Protein 6VPD (pdb70)

InterPro domains:
  IPR000889 Glutathione peroxidase [PF00255] (7-117)
  IPR000889 Glutathione peroxidase [PIRSF000303] (3-167)
  IPR000889 Glutathione peroxidase [PR01011] (25-42)
  IPR000889 Glutathione peroxidase [PR01011] (129-138)
  IPR000889 Glutathione peroxidase [PS51355] (1-170)
  IPR000889 Glutathione peroxidase [PTHR11592] (3-163)
  IPR000889 Glutathione peroxidase [cd00340] (6-161)
  IPR013766 Thioredoxin domain [PS51352] (1-167)
  IPR029759 Glutathione peroxidase active site [PS00460] (27-42)
  IPR029760 Glutathione peroxidase conserved site [PS00763] (66-73)
  IPR036249 Thioredoxin-like superfamily [SSF52833] (6-164)

B-factor: mean 47.25, std 12.77, range [25.14, 108.33]

Solvent-accessible surface area: 14999 Å² total; per-residue (Å²): 110,109,40,21,0,5,77,31,121,0,20,39,52,82,118,89,118,19,62,0,46,118,28,135,15,68,0,0,2,0,0,0,4,10,66,167,109,65,61,45,146,45,28,102,58,2,22,63,4,27,62,36,1,88,168,117,57,89,118,30,8,15,2,0,0,0,23,2,86,62,30,62,80,213,68,182,24,94,6,45,66,9,2,107,9,35,0,19,27,140,90,4,30,84,0,0,88,22,0,3,143,67,80,64,13,64,119,48,74,38,104,3,32,37,3,1,1,0,0,0,0,4,44,58,0,103,17,56,4,32,36,27,8,25,22,89,3,68,127,0,50,114,88,0,31,86,8,6,129,100,112,50,150,150,88,23,0,8,76,30,109,3,33,33,57,86,105,93,165,22,56,0,50,122,25,155,15,65,0,0,7,0,0,0,1,6,43,126,129,66,51,65,44,51,46,103,12,7,24,31,6,19,48,19,0,70,150,93,62,92,104,34,9,13,3,0,0,0,20,1,82,63,28,100,243,34,85,6,41,63,16,2,94,14,50,0,15,46,138,87,6,35,79,1,0,94,24,0,22,134,76,79,54,17,158,172,44,89,71,114,0,85,89,5,1,3,5,0,0,0,3,34,64,0,112,14,41,5,34,54,30,38,125,22,45,6,5,61,0,32,97,87,1,38,99,8,10,145,114,110,49,136

Secondary structure (DSSP, 8-state):
----GGG-EEEBTTS-EEEGGGGTTSEEEEEEEESSS--HHHHHHHHHHHHHHHHHSTTSEEEEEEEE--S-------S-BB-----SSTTS-HHHHHHHHHS--GGG--S--STT-EEEE-TTS-EEEEE-TTS-HHHHHHHHHHHHHSPP-/---GGG-EEEBTT--EEEGGGGTTSEEEEEEEESSS--HHHHHHHHHHHHHHHHHSTTTEEEEEEEE-S----SS-BB-----SSTTS-HHHHHHHHHS--TTS--S--STT-EEEE-TTS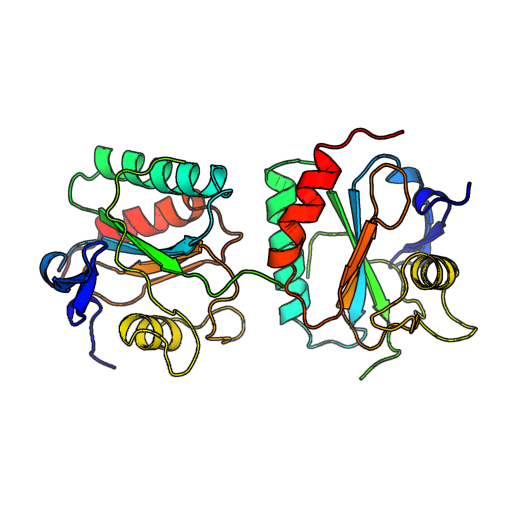SEEEEE-TTS-GGGTHHHHHHHHHSPP-

Organism: Hypocrea jecorina (strain QM6a) (NCBI:txid431241)

Radius of gyration: 21.91 Å; Cα contacts (8 Å, |Δi|>4): 571; chains: 2; bounding box: 68×52×43 Å

Sequence (302 aa):
SATSFFDFKVPDGADNEVDLSQYKGKVVLVVNTASKCGFTYQYKNLESVYQAIKKEYPDDFVVLGFPCNQFGSQQKVTFPVMGKINVNGDDAHPLYKWLKKEKPGLLGLERVKWNFEKFLIGRDGKVIGRWASTTEPEKIQDKIIEAIKQPAPATSFFDFKVPDGADNEVDLSQYKGKVVLVVNTASKCGFTYQYKNLESVYQAIKKEYPDDFVVLGFPCNQFGKVTFPVMGKINVNGDDAHPLYKWLKKEKPGLLGLERVKWNFEKFLIGRDGKVIGRWASTTEPEKIQDKIIEAIKQPAP

Nearest PDB structures (foldseek):
  6vpd-assembly1_B  TM=1.007E+00  e=3.797E-34  Trichoderma reesei QM6a
  6vpd-assembly1_A  TM=9.997E-01  e=2.205E-31  Trichoderma reesei QM6a
  3cmi-assembly1_A  TM=9.604E-01  e=6.838E-21  Saccharomyces cerevisiae
  2vup-assembly1_A  TM=9.123E-01  e=7.378E-17  Trypanosoma brucei
  5h5r-assembly1_A  TM=8.698E-01  e=1.716E-16  Homo sapiens

Foldseek 3Di:
DPDFLQCDWFAFAVRHIDRSVVLALAKEKEFEAEPDDDPAVQQVLVQVLVVVCCVVPNSRYAYEYEYEHPADPCYDHDGGYGHHAHLDDPRGDVSSVVQQVQDPDPPRHRDQDHGTWMWMAANQRGTDDIDHNPDGVVVCSVVNVVSSVDGYD/DDFLQQDWFAFQVGDTDRSVVLALAKEKEFEAEDDDDPVVQQVQQLVVVVVVCVVPPSRYAYEYEYEHPDPPHDGGYGHHAHLDDPRGDVSNVVQQCQDPDDPRHRGQDHGTWMWMAASQRGTPDTGHPPDGPVVCSVVNVVRSVDGHD

Structure (mmCIF, N/CA/C/O backbone):
data_6VPD
#
_entry.id   6VPD
#
_cell.length_a   82.128
_cell.length_b   43.636
_cell.length_c   103.498
_cell.angle_alpha   90.000
_cell.angle_beta   108.430
_cell.angle_gamma   90.000
#
_symmetry.space_group_name_H-M   'I 1 2 1'
#
loop_
_entity.id
_entity.type
_entity.pdbx_description
1 polymer 'Glutathione peroxidase'
2 water water
#
loop_
_atom_site.group_PDB
_atom_site.id
_atom_site.type_symbol
_atom_site.label_atom_id
_atom_site.label_alt_id
_atom_site.label_comp_id
_atom_site.label_asym_id
_atom_site.label_entity_id
_atom_site.label_seq_id
_atom_site.pdbx_PDB_ins_code
_atom_site.Cartn_x
_atom_site.Cartn_y
_atom_site.Cartn_z
_atom_site.occupancy
_atom_site.B_iso_or_equiv
_atom_site.auth_seq_id
_atom_site.auth_comp_id
_atom_site.auth_asym_id
_atom_site.auth_atom_id
_atom_site.pdbx_PDB_model_num
ATOM 1 N N . SER A 1 25 ? -2.505 -27.900 -25.778 1.00 77.17 25 SER A N 1
ATOM 2 C CA . SER A 1 25 ? -1.677 -27.203 -26.760 1.00 80.00 25 SER A CA 1
ATOM 3 C C . SER A 1 25 ? -0.523 -26.414 -26.115 1.00 82.30 25 SER A C 1
ATOM 4 O O . SER A 1 25 ? -0.268 -25.272 -26.510 1.00 84.12 25 SER A O 1
ATOM 7 N N . ALA A 1 26 ? 0.151 -27.024 -25.121 1.00 81.42 26 ALA A N 1
ATOM 8 C CA . ALA A 1 26 ? 1.304 -26.473 -24.393 1.00 68.67 26 ALA A CA 1
ATOM 9 C C . ALA A 1 26 ? 0.971 -25.178 -23.656 1.00 65.53 26 ALA A C 1
ATOM 10 O O . ALA A 1 26 ? 1.794 -24.645 -22.897 1.00 58.12 26 ALA A O 1
ATOM 12 N N . THR A 1 27 ? -0.232 -24.661 -23.878 1.00 64.04 27 THR A N 1
ATOM 13 C CA . THR A 1 27 ? -0.706 -23.542 -23.092 1.00 54.74 27 THR A CA 1
ATOM 14 C C . THR A 1 27 ? -1.018 -24.014 -21.677 1.00 50.69 27 THR A C 1
ATOM 15 O O . THR A 1 27 ? -1.358 -25.180 -21.436 1.00 43.98 27 THR A O 1
ATOM 19 N N . SER A 1 28 ? -0.863 -23.101 -20.734 1.00 45.38 28 SER A N 1
ATOM 20 C CA . SER A 1 28 ? -1.208 -23.340 -19.355 1.00 40.00 28 SER A CA 1
ATOM 21 C C . SER A 1 28 ? -2.217 -22.290 -18.934 1.00 41.57 28 SER A C 1
ATOM 22 O O . SER A 1 28 ? -2.204 -21.159 -19.433 1.00 44.08 28 SER A O 1
ATOM 25 N N . PHE A 1 29 ? -3.085 -22.685 -18.008 1.00 30.80 29 PHE A N 1
ATOM 26 C CA . PHE A 1 29 ? -4.094 -21.779 -17.488 1.00 33.54 29 PHE A CA 1
ATOM 27 C C . PHE A 1 29 ? -3.466 -20.482 -17.016 1.00 32.01 29 PHE A C 1
ATOM 28 O O . PHE A 1 29 ? -4.021 -19.402 -17.224 1.00 34.36 29 PHE A O 1
ATOM 36 N N . PHE A 1 30 ? -2.290 -20.558 -16.416 1.00 33.59 30 PHE A N 1
ATOM 37 C CA . PHE A 1 30 ? -1.691 -19.330 -15.901 1.00 41.80 30 PHE A CA 1
ATOM 38 C C . PHE A 1 30 ? -1.117 -18.419 -17.001 1.00 41.08 30 PHE A C 1
ATOM 39 O O . PHE A 1 30 ? -0.607 -17.337 -16.671 1.00 42.17 30 PHE A O 1
ATOM 47 N N . ASP A 1 31 ? -1.210 -18.805 -18.283 1.00 38.43 31 ASP A N 1
ATOM 48 C CA . ASP A 1 31 ? -0.892 -17.900 -19.386 1.00 40.60 31 ASP A CA 1
ATOM 49 C C . ASP A 1 31 ? -1.963 -16.826 -19.601 1.00 40.66 31 ASP A C 1
ATOM 50 O O . ASP A 1 31 ? -1.717 -15.860 -20.334 1.00 35.62 31 ASP A O 1
ATOM 55 N N . PHE A 1 32 ? -3.142 -16.963 -19.003 1.00 39.85 32 PHE A N 1
ATOM 56 C CA . PHE A 1 32 ? -4.258 -16.130 -19.425 1.00 34.95 32 PHE A CA 1
ATOM 57 C C . PHE A 1 32 ? -4.390 -14.903 -18.533 1.00 36.40 32 PHE A C 1
ATOM 58 O O . PHE A 1 32 ? -3.910 -14.874 -17.399 1.00 44.57 32 PHE A O 1
ATOM 66 N N . LYS A 1 33 ? -5.034 -13.877 -19.080 1.00 33.95 33 LYS A N 1
ATOM 67 C CA . LYS A 1 33 ? -5.414 -12.670 -18.361 1.00 38.53 33 LYS A CA 1
ATOM 68 C C . LYS A 1 33 ? -6.928 -12.53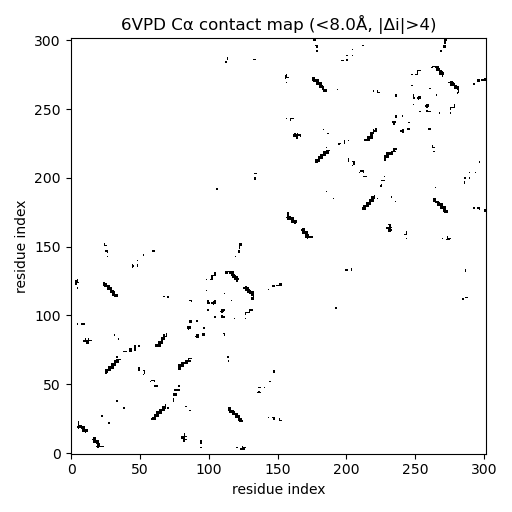9 -18.439 1.00 37.51 33 LYS A C 1
ATOM 69 O O . LYS A 1 33 ? -7.535 -12.906 -19.447 1.00 34.55 33 LYS A O 1
ATOM 75 N N . VAL A 1 34 ? -7.535 -12.029 -17.373 1.00 40.94 34 VAL A N 1
ATOM 76 C CA . VAL A 1 34 ? -8.989 -11.896 -17.274 1.00 40.66 34 VAL A CA 1
ATOM 77 C C . VAL A 1 34 ? -9.308 -10.589 -16.567 1.00 47.40 34 VAL A C 1
ATOM 78 O O . VAL A 1 34 ? -8.491 -10.070 -15.789 1.00 49.55 34 VAL A O 1
ATOM 82 N N . PRO A 1 35 ? -10.500 -10.036 -16.793 1.00 47.46 35 PRO A N 1
ATOM 83 C CA . PRO A 1 35 ? -10.895 -8.828 -16.058 1.00 52.17 35 PRO A CA 1
ATOM 84 C C . PRO A 1 35 ? -11.491 -9.172 -14.706 1.00 50.39 35 PRO A C 1
ATOM 85 O O . PRO A 1 35 ? -12.281 -10.110 -14.577 1.00 48.67 35 PRO A O 1
ATOM 89 N N . ASP A 1 36 ? -11.115 -8.400 -13.688 1.00 54.99 36 ASP A N 1
ATOM 90 C CA . ASP A 1 36 ? -11.833 -8.515 -12.428 1.00 59.35 36 ASP A CA 1
ATOM 91 C C . ASP A 1 36 ? -13.086 -7.646 -12.481 1.00 56.84 36 ASP A C 1
ATOM 92 O O . ASP A 1 36 ? -13.370 -6.986 -13.481 1.00 57.52 36 ASP A O 1
ATOM 97 N N . GLY A 1 37 ? -13.842 -7.641 -11.381 1.00 62.96 37 GLY A N 1
ATOM 98 C CA . GLY A 1 37 ? -15.094 -6.897 -11.352 1.00 64.74 37 GLY A CA 1
ATOM 99 C C . GLY A 1 37 ? -14.940 -5.457 -11.804 1.00 71.14 37 GLY A C 1
ATOM 100 O O . GLY A 1 37 ? -15.709 -4.965 -12.636 1.00 71.56 37 GLY A O 1
ATOM 101 N N . ALA A 1 38 ? -13.913 -4.769 -11.287 1.00 71.38 38 ALA A N 1
ATOM 102 C CA . ALA A 1 38 ? -13.632 -3.363 -11.598 1.00 76.34 38 ALA A CA 1
ATOM 103 C C . ALA A 1 38 ? -13.204 -3.130 -13.061 1.00 75.02 38 ALA A C 1
ATOM 104 O O . ALA A 1 38 ? -12.730 -2.022 -13.365 1.00 72.27 38 ALA A O 1
ATOM 106 N N . ASP A 1 39 ? -13.377 -4.138 -13.923 1.00 78.03 39 ASP A N 1
ATOM 107 C CA . ASP A 1 39 ? -12.925 -4.100 -15.317 1.00 75.02 39 ASP A CA 1
ATOM 108 C C . ASP A 1 39 ? -11.449 -3.737 -15.415 1.00 74.61 39 ASP A C 1
ATOM 109 O O . ASP A 1 39 ? -11.023 -3.034 -16.337 1.00 76.47 39 ASP A O 1
ATOM 114 N N . ASN A 1 40 ? -10.665 -4.226 -14.458 1.00 67.56 40 ASN A N 1
ATOM 115 C CA . ASN A 1 40 ? -9.215 -4.135 -14.495 1.00 70.22 40 ASN A CA 1
ATOM 116 C C . ASN A 1 40 ? -8.625 -5.526 -14.706 1.00 66.64 40 ASN A C 1
ATOM 117 O O . ASN A 1 40 ? -9.150 -6.525 -14.193 1.00 63.07 40 ASN A O 1
ATOM 122 N N . GLU A 1 41 ? -7.540 -5.594 -15.471 1.00 56.55 41 GLU A N 1
ATOM 123 C CA . GLU A 1 41 ? -7.071 -6.879 -15.955 1.00 55.47 41 GLU A CA 1
ATOM 124 C C . GLU A 1 41 ? -6.239 -7.567 -14.887 1.00 53.59 41 GLU A C 1
ATOM 125 O O . GLU A 1 41 ? -5.373 -6.949 -14.261 1.00 60.37 41 GLU A O 1
ATOM 131 N N . VAL A 1 42 ? -6.588 -8.825 -14.622 1.00 49.94 42 VAL A N 1
ATOM 132 C CA . VAL A 1 42 ? -5.924 -9.690 -13.658 1.00 48.24 42 VAL A CA 1
ATOM 133 C C . VAL A 1 42 ? -5.034 -10.639 -14.431 1.00 48.47 42 VAL A C 1
ATOM 134 O O . VAL A 1 42 ? -5.466 -11.237 -15.428 1.00 43.81 42 VAL A O 1
ATOM 138 N N . ASP A 1 43 ? -3.794 -10.793 -13.981 1.00 52.10 43 ASP A N 1
ATOM 139 C CA . ASP A 1 43 ? -2.918 -11.789 -14.570 1.00 48.15 43 ASP A CA 1
ATOM 140 C C . ASP A 1 43 ? -3.030 -13.081 -13.774 1.00 46.53 43 ASP A C 1
ATOM 141 O O . ASP A 1 43 ? -2.798 -13.095 -12.558 1.00 45.73 43 ASP A O 1
ATOM 146 N N . LEU A 1 44 ? -3.397 -14.161 -14.460 1.00 44.61 44 LEU A N 1
ATOM 147 C CA . LEU A 1 44 ? -3.591 -15.442 -13.794 1.00 47.31 44 LEU A CA 1
ATOM 148 C C . LEU A 1 44 ? -2.276 -16.129 -13.429 1.00 45.22 44 LEU A C 1
ATOM 149 O O . LEU A 1 44 ? -2.288 -17.089 -12.654 1.00 46.97 44 LEU A O 1
ATOM 154 N N . SER A 1 45 ? -1.143 -15.661 -13.948 1.00 47.30 45 SER A N 1
ATOM 155 C CA . SER A 1 45 ? 0.137 -16.174 -13.483 1.00 45.15 45 SER A CA 1
ATOM 156 C C . SER A 1 45 ? 0.386 -15.848 -12.013 1.00 44.12 45 SER A C 1
ATOM 157 O O . SER A 1 45 ? 1.200 -16.516 -11.371 1.00 43.19 45 SER A O 1
ATOM 160 N N . GLN A 1 46 ? -0.283 -14.828 -11.467 1.00 45.29 46 GLN A N 1
ATOM 161 C CA . GLN A 1 46 ? -0.168 -14.546 -10.039 1.00 41.91 46 GLN A CA 1
ATOM 162 C C . GLN A 1 46 ? -0.618 -15.725 -9.190 1.00 46.03 46 GLN A C 1
ATOM 163 O O . GLN A 1 46 ? -0.284 -15.779 -8.001 1.00 44.04 46 GLN A O 1
ATOM 169 N N . TYR A 1 47 ? -1.382 -16.656 -9.768 1.00 44.61 47 TYR A N 1
ATOM 170 C CA . TYR A 1 47 ? -1.815 -17.871 -9.094 1.00 43.55 47 TYR A CA 1
ATOM 171 C C . TYR A 1 47 ? -0.990 -19.097 -9.484 1.00 40.77 47 TYR A C 1
ATOM 172 O O . TYR A 1 47 ? -1.371 -20.220 -9.133 1.00 36.91 47 TYR A O 1
ATOM 181 N N . LYS A 1 48 ? 0.123 -18.915 -10.196 1.00 37.67 48 LYS A N 1
ATOM 182 C CA . LYS A 1 48 ? 0.875 -20.060 -10.701 1.00 37.47 48 LYS A CA 1
ATOM 183 C C . LYS A 1 48 ? 1.252 -21.015 -9.567 1.00 42.35 48 LYS A C 1
ATOM 184 O O . LYS A 1 48 ? 1.552 -20.593 -8.446 1.00 41.92 48 LYS A O 1
ATOM 190 N N . GLY A 1 49 ? 1.213 -22.314 -9.854 1.00 37.82 49 GLY A N 1
ATOM 191 C CA . GLY A 1 49 ? 1.574 -23.300 -8.855 1.00 35.95 49 GLY A CA 1
ATOM 192 C C . GLY A 1 49 ? 0.526 -23.563 -7.796 1.00 44.80 49 GLY A C 1
ATOM 193 O O . GLY A 1 49 ? 0.816 -24.281 -6.826 1.00 41.93 49 GLY A O 1
ATOM 194 N N . LYS A 1 50 ? -0.677 -23.001 -7.940 1.00 39.37 50 LYS A N 1
ATOM 195 C CA . LYS A 1 50 ? -1.782 -23.231 -7.025 1.00 38.10 50 LYS A CA 1
ATOM 196 C C . LYS A 1 50 ? -2.868 -24.035 -7.724 1.00 40.32 50 LYS A C 1
ATOM 197 O O . LYS A 1 50 ? -2.871 -24.198 -8.948 1.00 37.86 50 LYS A O 1
ATOM 203 N N . VAL A 1 51 ? -3.805 -24.539 -6.924 1.00 40.74 51 VAL A N 1
ATOM 204 C CA . VAL A 1 51 ? -4.953 -25.284 -7.426 1.00 38.91 51 VAL A CA 1
ATOM 205 C C . VAL A 1 51 ? -6.108 -24.303 -7.529 1.00 34.72 51 VAL A C 1
ATOM 206 O O . VAL A 1 51 ? -6.429 -23.617 -6.552 1.00 33.78 51 VAL A O 1
ATOM 210 N N . VAL A 1 52 ? -6.708 -24.211 -8.715 1.00 34.15 52 VAL A N 1
ATOM 211 C CA . VAL A 1 52 ? -7.718 -23.207 -9.037 1.00 34.81 52 VAL A CA 1
ATOM 212 C C . VAL A 1 52 ? -9.002 -23.909 -9.479 1.00 35.20 52 VAL A C 1
ATOM 213 O O . VAL A 1 52 ? -8.969 -24.831 -10.306 1.00 30.11 52 VAL A O 1
ATOM 217 N N . LEU A 1 53 ? -10.131 -23.462 -8.940 1.00 34.16 53 LEU A N 1
ATOM 218 C CA . LEU A 1 53 ? -11.434 -23.953 -9.349 1.00 29.10 53 LEU A CA 1
ATOM 219 C C . LEU A 1 53 ? -12.159 -22.805 -10.035 1.00 29.74 53 LEU A C 1
ATOM 220 O O . LEU A 1 53 ? -12.420 -21.772 -9.410 1.00 32.91 53 LEU A O 1
ATOM 225 N N . VAL A 1 54 ? -12.464 -22.978 -11.319 1.00 27.86 54 VAL A N 1
ATOM 226 C CA . VAL A 1 54 ? -13.044 -21.931 -12.145 1.00 27.38 54 VAL A CA 1
ATOM 227 C C . VAL A 1 54 ? -14.515 -22.255 -12.261 1.00 31.99 54 VAL A C 1
ATOM 228 O O . VAL A 1 54 ? -14.878 -23.398 -12.554 1.00 33.94 54 VAL A O 1
ATOM 232 N N . VAL A 1 55 ? -15.365 -21.280 -11.975 1.00 33.40 55 VAL A N 1
ATOM 233 C CA . VAL A 1 55 ? -16.803 -21.497 -11.999 1.00 35.63 55 VAL A CA 1
ATOM 234 C C . VAL A 1 55 ? -17.459 -20.257 -12.609 1.00 35.66 55 VAL A C 1
ATOM 235 O O . VAL A 1 55 ? -17.068 -19.126 -12.301 1.00 37.10 55 VAL A O 1
ATOM 239 N N . ASN A 1 56 ? -18.378 -20.471 -13.553 1.00 32.84 56 ASN A N 1
ATOM 240 C CA . ASN A 1 56 ? -19.178 -19.400 -14.134 1.00 33.24 56 ASN A CA 1
ATOM 241 C C . ASN A 1 56 ? -20.422 -19.199 -13.275 1.00 38.60 56 ASN A C 1
ATOM 242 O O . ASN A 1 56 ? -21.243 -20.116 -13.118 1.00 35.86 56 ASN A O 1
ATOM 247 N N . THR A 1 57 ? -20.558 -18.007 -12.721 1.00 42.36 57 THR A N 1
ATOM 248 C CA . THR A 1 57 ? -21.641 -17.726 -11.800 1.00 50.59 57 THR A CA 1
ATOM 249 C C . THR A 1 57 ? -22.772 -17.003 -12.520 1.00 48.39 57 THR A C 1
ATOM 250 O O . THR A 1 57 ? -22.605 -16.465 -13.618 1.00 42.57 57 THR A O 1
ATOM 254 N N . ALA A 1 58 ? -23.939 -17.045 -11.885 1.00 47.90 58 ALA A N 1
ATOM 255 C CA . ALA A 1 58 ? -25.108 -16.343 -12.375 1.00 53.11 58 ALA A CA 1
ATOM 256 C C . ALA A 1 58 ? -24.895 -14.841 -12.311 1.00 58.37 58 ALA A C 1
ATOM 257 O O . ALA A 1 58 ? -24.379 -14.311 -11.324 1.00 68.72 58 ALA A O 1
ATOM 259 N N . SER A 1 59 ? -25.298 -14.149 -13.373 1.00 61.18 59 SER A N 1
ATOM 260 C CA . SER A 1 59 ? -25.403 -12.698 -13.298 1.00 66.63 59 SER A CA 1
ATOM 261 C C . SER A 1 59 ? -26.574 -12.286 -12.400 1.00 72.53 59 SER A C 1
ATOM 262 O O . SER A 1 59 ? -26.422 -11.434 -11.518 1.00 71.53 59 SER A O 1
ATOM 265 N N . LYS A 1 60 ? -27.740 -12.913 -12.584 1.00 73.84 60 LYS A N 1
ATOM 266 C CA . LYS A 1 60 ? -28.901 -12.684 -11.728 1.00 75.96 60 LYS A CA 1
ATOM 267 C C . LYS A 1 60 ? -28.741 -13.372 -10.373 1.00 78.48 60 LYS A C 1
ATOM 268 O O . LYS A 1 60 ? -28.128 -14.438 -10.258 1.00 79.47 60 LYS A O 1
ATOM 274 N N . CYS A 1 61 ? -29.315 -12.757 -9.338 1.00 81.70 61 CYS A N 1
ATOM 275 C CA . CYS A 1 61 ? -29.370 -13.389 -8.023 1.00 86.28 61 CYS A CA 1
ATOM 276 C C . CYS A 1 61 ? -30.333 -14.581 -8.037 1.00 85.07 61 CYS A C 1
ATOM 277 O O . CYS A 1 61 ? -30.918 -14.938 -9.064 1.00 83.57 61 CYS A O 1
ATOM 280 N N . GLY A 1 62 ? -30.500 -15.207 -6.876 1.00 84.51 62 GLY A N 1
ATOM 281 C CA . GLY A 1 62 ? -31.431 -16.305 -6.717 1.00 83.85 62 GLY A CA 1
ATOM 282 C C . GLY A 1 62 ? -30.866 -17.709 -6.834 1.00 80.89 62 GLY A C 1
ATOM 283 O O . GLY A 1 62 ? -31.595 -18.618 -7.254 1.00 76.51 62 GLY A O 1
ATOM 284 N N . PHE A 1 63 ? -29.598 -17.915 -6.487 1.00 77.05 63 PHE A N 1
ATOM 285 C CA . PHE A 1 63 ? -28.948 -19.221 -6.483 1.00 71.36 63 PHE A CA 1
ATOM 286 C C . PHE A 1 63 ? -28.159 -19.379 -5.194 1.00 67.31 63 PHE A C 1
ATOM 287 O O . PHE A 1 63 ? -27.020 -19.850 -5.173 1.00 63.13 63 PHE A O 1
ATOM 295 N N . THR A 1 64 ? -28.778 -18.948 -4.101 1.00 65.79 64 THR A N 1
ATOM 296 C CA . THR A 1 64 ? -28.090 -18.843 -2.824 1.00 69.91 64 THR A CA 1
ATOM 297 C C . THR A 1 64 ? -27.455 -20.165 -2.411 1.00 63.71 64 THR A C 1
ATOM 298 O O . THR A 1 64 ? -26.315 -20.190 -1.931 1.00 61.91 64 THR A O 1
ATOM 302 N N . TYR A 1 65 ? -28.165 -21.275 -2.602 1.00 60.08 65 TYR A N 1
ATOM 303 C CA . TYR A 1 65 ? -27.644 -22.540 -2.110 1.00 59.70 65 TYR A CA 1
ATOM 304 C C . TYR A 1 65 ? -26.462 -23.037 -2.923 1.00 57.39 65 TYR A C 1
ATOM 305 O O . TYR A 1 65 ? -25.722 -23.907 -2.453 1.00 53.96 65 TYR A O 1
ATOM 314 N N . GLN A 1 66 ? -26.237 -22.492 -4.111 1.00 57.90 66 GLN A N 1
ATOM 315 C CA . GLN A 1 66 ? -25.028 -22.907 -4.800 1.00 57.30 66 GLN A CA 1
ATOM 316 C C . GLN A 1 66 ? -23.838 -22.029 -4.447 1.00 56.46 66 GLN A C 1
ATOM 317 O O . GLN A 1 66 ? -22.716 -22.538 -4.355 1.00 53.26 66 GLN A O 1
ATOM 323 N N . TYR A 1 67 ? -24.054 -20.724 -4.230 1.00 56.41 67 TYR A N 1
ATOM 324 C CA . TYR A 1 67 ? -23.002 -19.902 -3.638 1.00 54.17 67 TYR A CA 1
ATOM 325 C C . TYR A 1 67 ? -22.617 -20.423 -2.263 1.00 54.86 67 TYR A C 1
ATOM 326 O O . TYR A 1 67 ? -21.429 -20.475 -1.920 1.00 53.68 67 TYR A O 1
ATOM 335 N N . LYS A 1 68 ? -23.609 -20.789 -1.449 1.00 56.71 68 LYS A N 1
ATOM 336 C CA . LYS A 1 68 ? -23.311 -21.304 -0.119 1.00 56.30 68 LYS A CA 1
ATOM 337 C C . LYS A 1 68 ? -22.379 -22.508 -0.208 1.00 51.11 68 LYS A C 1
ATOM 338 O O . LYS A 1 68 ? -21.345 -22.552 0.467 1.00 46.14 68 LYS A O 1
ATOM 344 N N . ASN A 1 69 ? -22.715 -23.477 -1.069 1.00 45.50 69 ASN A N 1
ATOM 345 C CA . ASN A 1 69 ? -21.902 -24.685 -1.193 1.00 50.33 69 ASN A CA 1
ATOM 346 C C . ASN A 1 69 ? -20.495 -24.380 -1.703 1.00 52.06 69 ASN A C 1
ATOM 347 O O . ASN A 1 69 ? -19.518 -24.992 -1.246 1.00 47.50 69 ASN A O 1
ATOM 352 N N . LEU A 1 70 ? -20.370 -23.452 -2.657 1.00 44.46 70 LEU A N 1
ATOM 353 C CA . LEU A 1 70 ? -19.045 -23.082 -3.145 1.00 45.42 70 LEU A CA 1
ATOM 354 C C . LEU A 1 70 ? -18.288 -22.247 -2.124 1.00 47.10 70 LEU A C 1
ATOM 355 O O . LEU A 1 70 ? -17.063 -22.368 -2.009 1.00 49.60 70 LEU A O 1
ATOM 360 N N . GLU A 1 71 ? -18.983 -21.395 -1.369 1.00 46.34 71 GLU A N 1
ATOM 361 C CA . GLU A 1 71 ? -18.328 -20.751 -0.236 1.00 46.09 71 GLU A CA 1
ATOM 362 C C . GLU A 1 71 ? -17.893 -21.772 0.818 1.00 49.20 71 GLU A C 1
ATOM 363 O O . GLU A 1 71 ? -16.840 -21.611 1.444 1.00 53.14 71 GLU A O 1
ATOM 369 N N . SER A 1 72 ? -18.665 -22.847 0.995 1.00 45.66 72 SER A N 1
ATOM 370 C CA . SER A 1 72 ? -18.368 -23.838 2.023 1.00 45.50 72 SER A CA 1
ATOM 371 C C . SER A 1 72 ? -17.129 -24.666 1.677 1.00 46.44 72 SER A C 1
ATOM 372 O O . SER A 1 72 ? -16.247 -24.855 2.519 1.00 50.99 72 SER A O 1
ATOM 375 N N . VAL A 1 73 ? -17.043 -25.176 0.447 1.00 51.51 73 VAL A N 1
ATOM 376 C CA . VAL A 1 73 ? -15.848 -25.910 0.026 1.00 49.42 73 VAL A CA 1
ATOM 377 C C . VAL A 1 73 ? -14.611 -25.016 0.085 1.00 42.85 73 VAL A C 1
ATOM 378 O O . VAL A 1 73 ? -13.508 -25.485 0.377 1.00 44.32 73 VAL A O 1
ATOM 382 N N . TYR A 1 74 ? -14.777 -23.719 -0.156 1.00 46.85 74 TYR A N 1
ATOM 383 C CA . TYR A 1 74 ? -13.643 -22.793 -0.150 1.00 47.52 74 TYR A CA 1
ATOM 384 C C . TYR A 1 74 ? -13.165 -22.482 1.258 1.00 52.39 74 TYR A C 1
ATOM 385 O O . TYR A 1 74 ? -11.965 -22.299 1.478 1.00 56.24 74 TYR A O 1
ATOM 394 N N . GLN A 1 75 ? -14.088 -22.352 2.217 1.00 56.14 75 GLN A N 1
ATOM 395 C CA . GLN A 1 75 ? -13.657 -22.179 3.600 1.00 54.25 75 GLN A CA 1
ATOM 396 C C . GLN A 1 75 ? -12.950 -23.430 4.102 1.00 52.79 75 GLN A C 1
ATOM 397 O O . GLN A 1 75 ? -11.861 -23.342 4.678 1.00 54.40 75 GLN A O 1
ATOM 403 N N . ALA A 1 76 ? -13.561 -24.602 3.891 1.00 46.83 76 ALA A N 1
ATOM 404 C CA . ALA A 1 76 ? -12.982 -25.882 4.274 1.00 40.83 76 ALA A CA 1
ATOM 405 C C . ALA A 1 76 ? -11.525 -25.969 3.838 1.00 52.60 76 ALA A C 1
ATOM 406 O O . ALA A 1 76 ? -10.613 -25.871 4.665 1.00 53.52 76 ALA A O 1
ATOM 408 N N . ILE A 1 77 ? -11.295 -26.101 2.530 1.00 50.58 77 ILE A N 1
ATOM 409 C CA . ILE A 1 77 ? -9.941 -26.274 2.018 1.00 47.38 77 ILE A CA 1
ATOM 410 C C . ILE A 1 77 ? -9.032 -25.106 2.396 1.00 49.35 77 ILE A C 1
ATOM 411 O O . ILE A 1 77 ? -7.816 -25.283 2.528 1.00 52.16 77 ILE A O 1
ATOM 416 N N . LYS A 1 78 ? -9.584 -23.902 2.589 1.00 49.14 78 LYS A N 1
ATOM 417 C CA . LYS A 1 78 ? -8.759 -22.798 3.086 1.00 52.92 78 LYS A CA 1
ATOM 418 C C . LYS A 1 78 ? -8.159 -23.125 4.457 1.00 56.90 78 LYS A C 1
ATOM 419 O O . LYS A 1 78 ? -6.982 -22.832 4.719 1.00 53.40 78 LYS A O 1
ATOM 425 N N . LYS A 1 79 ? -8.950 -23.744 5.340 1.00 53.05 79 LYS A N 1
ATOM 426 C CA . LYS A 1 79 ? -8.453 -24.135 6.655 1.00 52.82 79 LYS A CA 1
ATOM 427 C C . LYS A 1 79 ? -7.355 -25.189 6.535 1.00 51.87 79 LYS A C 1
ATOM 428 O O . LYS A 1 79 ? -6.221 -24.978 6.978 1.00 53.88 79 LYS A O 1
ATOM 434 N N . GLU A 1 80 ? -7.685 -26.335 5.930 1.00 50.08 80 GLU A N 1
ATOM 435 C CA . GLU A 1 80 ? -6.721 -27.415 5.731 1.00 50.27 80 GLU A CA 1
ATOM 436 C C . GLU A 1 80 ? -5.443 -26.944 5.037 1.00 47.16 80 GLU A C 1
ATOM 437 O O . GLU A 1 80 ? -4.343 -27.363 5.402 1.00 42.51 80 GLU A O 1
ATOM 443 N N . TYR A 1 81 ? -5.569 -26.082 4.029 1.00 50.36 81 TYR A N 1
ATOM 444 C CA . TYR A 1 81 ? -4.475 -25.768 3.108 1.00 48.10 81 TYR A CA 1
ATOM 445 C C . TYR A 1 81 ? -4.523 -24.300 2.748 1.00 50.86 81 TYR A C 1
ATOM 446 O O . TYR A 1 81 ? -4.868 -23.933 1.619 1.00 50.51 81 TYR A O 1
ATOM 455 N N . PRO A 1 82 ? -4.166 -23.425 3.680 1.00 51.84 82 PRO A N 1
ATOM 456 C CA . PRO A 1 82 ? -4.305 -21.985 3.420 1.00 51.03 82 PRO A CA 1
ATOM 457 C C . PRO A 1 82 ? -3.382 -21.532 2.295 1.00 51.78 82 PRO A C 1
ATOM 458 O O . PRO A 1 82 ? -2.197 -21.879 2.266 1.00 59.52 82 PRO A O 1
ATOM 462 N N . ASP A 1 83 ? -3.950 -20.763 1.358 1.00 53.18 83 ASP A N 1
ATOM 463 C CA . ASP A 1 83 ? -3.258 -20.205 0.193 1.00 54.57 83 ASP A CA 1
ATOM 464 C C . ASP A 1 83 ? -3.032 -21.248 -0.900 1.00 54.46 83 ASP A C 1
ATOM 465 O O . ASP A 1 83 ? -2.576 -20.910 -2.003 1.00 53.91 83 ASP A O 1
ATOM 470 N N . ASP A 1 84 ? -3.343 -22.518 -0.616 1.00 50.15 84 ASP A N 1
ATOM 471 C CA . ASP A 1 84 ? -3.118 -23.570 -1.606 1.00 51.31 84 ASP A CA 1
ATOM 472 C C . ASP A 1 84 ? -4.106 -23.533 -2.758 1.00 46.94 84 ASP A C 1
ATOM 473 O O . ASP A 1 84 ? -3.812 -24.114 -3.812 1.00 46.96 84 ASP A O 1
ATOM 478 N N . PHE A 1 85 ? -5.245 -22.853 -2.587 1.00 43.21 85 PHE A N 1
ATOM 479 C CA . PHE A 1 85 ? -6.445 -23.122 -3.374 1.00 41.02 85 PHE A CA 1
ATOM 480 C C . PHE A 1 85 ? -7.288 -21.856 -3.512 1.00 42.83 85 PHE A C 1
ATOM 481 O O . PHE A 1 85 ? -7.718 -21.287 -2.507 1.00 45.22 85 PHE A O 1
ATOM 489 N N . VAL A 1 86 ? -7.543 -21.418 -4.749 1.00 38.51 86 VAL A N 1
ATOM 490 C CA . VAL A 1 86 ? -8.359 -20.238 -5.015 1.00 40.77 86 VAL A CA 1
ATOM 491 C C . VAL A 1 86 ? -9.549 -20.623 -5.895 1.00 41.94 86 VAL A C 1
ATOM 492 O O . VAL A 1 86 ? -9.433 -21.466 -6.792 1.00 39.76 86 VAL A O 1
ATOM 496 N N . VAL A 1 87 ? -10.699 -20.015 -5.616 1.00 40.77 87 VAL A N 1
ATOM 497 C CA . VAL A 1 87 ? -11.907 -20.155 -6.415 1.00 34.90 87 VAL A CA 1
ATOM 498 C C . VAL A 1 87 ? -12.113 -18.853 -7.181 1.00 39.05 87 VAL A C 1
ATOM 499 O O . VAL A 1 87 ? -12.088 -17.764 -6.588 1.00 38.25 87 VAL A O 1
ATOM 503 N N . LEU A 1 88 ? -12.287 -18.961 -8.498 1.00 37.84 88 LEU A N 1
ATOM 504 C CA . LEU A 1 88 ? -12.529 -17.807 -9.359 1.00 41.02 88 LEU A CA 1
ATOM 505 C C . LEU A 1 88 ? -13.933 -17.933 -9.930 1.00 36.97 88 LEU A C 1
ATOM 506 O O . LEU A 1 88 ? -14.198 -18.825 -10.749 1.00 42.00 88 LEU A O 1
ATOM 511 N N . GLY A 1 89 ? -14.837 -17.059 -9.498 1.00 35.97 89 GLY A N 1
ATOM 512 C CA . GLY A 1 89 ? -16.169 -16.999 -10.083 1.00 35.99 89 GLY A CA 1
ATOM 513 C C . GLY A 1 89 ? -16.198 -15.975 -11.205 1.00 36.95 89 GLY A C 1
ATOM 514 O O . GLY A 1 89 ? -15.653 -14.886 -11.074 1.00 39.19 89 GLY A O 1
ATOM 515 N N . PHE A 1 90 ? -16.833 -16.339 -12.312 1.00 37.45 90 PHE A N 1
ATOM 516 C CA . PHE A 1 90 ? -16.965 -15.444 -13.463 1.00 38.67 90 PHE A CA 1
ATOM 517 C C . PHE A 1 90 ? -18.442 -15.279 -13.764 1.00 40.49 90 PHE A C 1
ATOM 518 O O . PHE A 1 90 ? -19.082 -16.237 -14.246 1.00 40.89 90 PHE A O 1
ATOM 526 N N . PRO A 1 91 ? -19.015 -14.109 -13.534 1.00 46.37 91 PRO A N 1
ATOM 527 C CA . PRO A 1 91 ? -20.437 -13.911 -13.824 1.00 40.57 91 PRO A CA 1
ATOM 528 C C . PRO A 1 91 ? -20.735 -14.080 -15.302 1.00 43.57 91 PRO A C 1
ATOM 529 O O . PRO A 1 91 ? -19.912 -13.773 -16.170 1.00 44.75 91 PRO A O 1
ATOM 533 N N . CYS A 1 92 ? -21.939 -14.567 -15.581 1.00 48.01 92 CYS A N 1
ATOM 534 C CA . CYS A 1 92 ? -22.350 -14.863 -16.948 1.00 47.84 92 CYS A CA 1
ATOM 535 C C . CYS A 1 92 ? -23.852 -14.682 -17.066 1.00 49.80 92 CYS A C 1
ATOM 536 O O . CYS A 1 92 ? -24.621 -15.319 -16.335 1.00 49.05 92 CYS A O 1
ATOM 539 N N . ASN A 1 93 ? -24.257 -13.825 -17.996 1.00 48.71 93 ASN A N 1
ATOM 540 C CA . ASN A 1 93 ? -25.656 -13.528 -18.251 1.00 52.91 93 ASN A CA 1
ATOM 541 C C . ASN A 1 93 ? -26.269 -14.452 -19.292 1.00 52.84 93 ASN A C 1
ATOM 542 O O . ASN A 1 93 ? -27.458 -14.317 -19.594 1.00 54.37 93 ASN A O 1
ATOM 547 N N . GLN A 1 94 ? -25.497 -15.392 -19.833 1.00 48.89 94 GLN A N 1
ATOM 548 C CA . GLN A 1 94 ? -25.916 -16.177 -20.985 1.00 41.04 94 GLN A CA 1
ATOM 549 C C . GLN A 1 94 ? -26.913 -17.278 -20.661 1.00 43.31 94 GLN A C 1
ATOM 550 O O . GLN A 1 94 ? -27.310 -17.988 -21.581 1.00 54.30 94 GLN A O 1
ATOM 556 N N . PHE A 1 95 ? -27.343 -17.470 -19.414 1.00 50.58 95 PHE A N 1
ATOM 557 C CA . PHE A 1 95 ? -28.236 -18.594 -19.085 1.00 51.47 95 PHE A CA 1
ATOM 558 C C . PHE A 1 95 ? -29.509 -18.071 -18.403 1.00 60.36 95 PHE A C 1
ATOM 559 O O . PHE A 1 95 ? -29.790 -18.374 -17.240 1.00 65.54 95 PHE A O 1
ATOM 567 N N . GLY A 1 96 ? -30.293 -17.290 -19.144 1.00 69.44 96 GLY A N 1
ATOM 568 C CA . GLY A 1 96 ? -31.617 -16.857 -18.707 1.00 78.58 96 GLY A CA 1
ATOM 569 C C . GLY A 1 96 ? -32.604 -16.783 -19.862 1.00 86.03 96 GLY A C 1
ATOM 570 O O . GLY A 1 96 ? -32.272 -16.240 -20.924 1.00 88.00 96 GLY A O 1
ATOM 571 N N . SER A 1 97 ? -33.819 -17.299 -19.674 1.00 86.70 97 SER A N 1
ATOM 572 C CA . SER A 1 97 ? -34.755 -17.481 -20.776 1.00 88.93 97 SER A CA 1
ATOM 573 C C . SER A 1 97 ? -35.870 -16.433 -20.765 1.00 91.47 97 SER A C 1
ATOM 574 O O . SER A 1 97 ? -36.445 -16.108 -19.719 1.00 86.32 97 SER A O 1
ATOM 577 N N . GLN A 1 98 ? -36.148 -15.906 -21.955 1.00 95.15 98 GLN A N 1
ATOM 578 C CA . GLN A 1 98 ? -37.136 -14.871 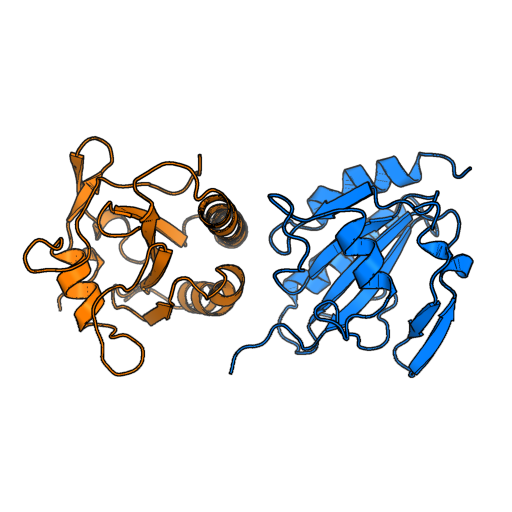-22.239 1.00 85.33 98 GLN A CA 1
ATOM 579 C C . GLN A 1 98 ? -38.559 -15.370 -21.985 1.00 86.12 98 GLN A C 1
ATOM 580 O O . GLN A 1 98 ? -39.392 -15.434 -22.896 1.00 81.70 98 GLN A O 1
ATOM 586 N N . GLN A 1 114 ? -26.190 -15.804 0.324 1.00 81.79 114 GLN A N 1
ATOM 587 C CA . GLN A 1 114 ? -25.511 -15.863 -0.967 1.00 81.79 114 GLN A CA 1
ATOM 588 C C . GLN A 1 114 ? -24.340 -14.876 -1.031 1.00 86.10 114 GLN A C 1
ATOM 589 O O . GLN A 1 114 ? -24.071 -14.278 -2.077 1.00 90.78 114 GLN A O 1
ATOM 591 N N . LYS A 1 115 ? -23.643 -14.704 0.086 1.00 81.33 115 LYS A N 1
ATOM 592 C CA . LYS A 1 115 ? -22.410 -13.934 0.096 1.00 79.53 115 LYS A CA 1
ATOM 593 C C . LYS A 1 115 ? -21.236 -14.899 0.029 1.00 74.81 115 LYS A C 1
ATOM 594 O O . LYS A 1 115 ? -21.274 -15.980 0.626 1.00 80.06 115 LYS A O 1
ATOM 600 N N . VAL A 1 116 ? -20.212 -14.523 -0.737 1.00 66.04 116 VAL A N 1
ATOM 601 C CA . VAL A 1 116 ? -19.037 -15.356 -0.927 1.00 62.03 116 VAL A CA 1
ATOM 602 C C . VAL A 1 116 ? -17.805 -14.521 -0.615 1.00 57.50 116 VAL A C 1
ATOM 603 O O . VAL A 1 116 ? -17.845 -13.292 -0.620 1.00 66.83 116 VAL A O 1
ATOM 607 N N . THR A 1 117 ? -16.697 -15.208 -0.336 1.00 56.93 117 THR A N 1
ATOM 608 C CA . THR A 1 117 ? -15.435 -14.534 -0.048 1.00 61.21 117 THR A CA 1
ATOM 609 C C . THR A 1 117 ? -14.361 -14.733 -1.112 1.00 56.61 117 THR A C 1
ATOM 610 O O . THR A 1 117 ? -13.411 -13.948 -1.145 1.00 58.93 117 THR A O 1
ATOM 614 N N . PHE A 1 118 ? -14.485 -15.746 -1.979 1.00 53.66 118 PHE A N 1
ATOM 615 C CA . PHE A 1 118 ? -13.500 -15.957 -3.029 1.00 45.89 118 PHE A CA 1
ATOM 616 C C . PHE A 1 118 ? -13.619 -14.868 -4.084 1.00 46.24 118 PHE A C 1
ATOM 617 O O . PHE A 1 118 ? -14.669 -14.230 -4.214 1.00 48.62 118 PHE A O 1
ATOM 625 N N . PRO A 1 119 ? -12.547 -14.623 -4.837 1.00 40.28 119 PRO A N 1
ATOM 626 C CA . PRO A 1 119 ? -12.597 -13.579 -5.870 1.00 38.84 119 PRO A CA 1
ATOM 627 C C . PRO A 1 119 ? -13.685 -13.861 -6.900 1.00 46.53 119 PRO A C 1
ATOM 628 O O . PRO A 1 119 ? -13.771 -14.958 -7.463 1.00 45.55 119 PRO A O 1
ATOM 632 N N . VAL A 1 120 ? -14.513 -12.851 -7.153 1.00 46.94 120 VAL A N 1
ATOM 633 C CA . VAL A 1 120 ? -15.485 -12.874 -8.240 1.00 49.65 120 VAL A CA 1
ATOM 634 C C . VAL A 1 120 ? -15.046 -11.855 -9.287 1.00 50.17 120 VAL A C 1
ATOM 635 O O . VAL A 1 120 ? -14.722 -10.709 -8.954 1.00 49.49 120 VAL A O 1
ATOM 639 N N . MET A 1 121 ? -15.031 -12.273 -10.548 1.00 46.09 121 MET A N 1
ATOM 640 C CA . MET A 1 121 ? -14.319 -11.557 -11.593 1.00 48.39 121 MET A CA 1
ATOM 641 C C . MET A 1 121 ? -15.279 -10.743 -12.460 1.00 49.90 121 MET A C 1
ATOM 642 O O . MET A 1 121 ? -16.500 -10.731 -12.263 1.00 50.03 121 MET A O 1
ATOM 647 N N . GLY A 1 122 ? -14.705 -10.038 -13.428 1.00 48.08 122 GLY A N 1
ATOM 648 C CA . GLY A 1 122 ? -15.518 -9.321 -14.385 1.00 52.57 122 GLY A CA 1
ATOM 649 C C . GLY A 1 122 ? -16.462 -10.247 -15.120 1.00 48.19 122 GLY A C 1
ATOM 650 O O . GLY A 1 122 ? -16.266 -11.461 -15.172 1.00 48.08 122 GLY A O 1
ATOM 651 N N . LYS A 1 123 ? -17.521 -9.659 -15.672 1.00 49.48 123 LYS A N 1
ATOM 652 C CA . LYS A 1 123 ? -18.506 -10.447 -16.401 1.00 48.29 123 LYS A CA 1
ATOM 653 C C . LYS A 1 123 ? -17.932 -10.853 -17.751 1.00 50.12 123 LYS A C 1
ATOM 654 O O . LYS A 1 123 ? -17.256 -10.063 -18.415 1.00 46.73 123 LYS A O 1
ATOM 660 N N . ILE A 1 124 ? -18.181 -12.104 -18.150 1.0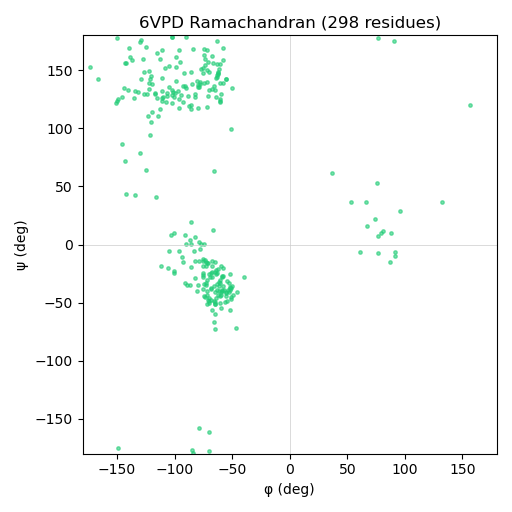0 49.99 124 ILE A N 1
ATOM 661 C CA . ILE A 1 124 ? -17.683 -12.622 -19.421 1.00 43.76 124 ILE A CA 1
ATOM 662 C C . ILE A 1 124 ? -18.748 -13.479 -20.101 1.00 46.16 124 ILE A C 1
ATOM 663 O O . ILE A 1 124 ? -19.775 -13.850 -19.517 1.00 47.63 124 ILE A O 1
ATOM 668 N N . ASN A 1 125 ? -18.478 -13.802 -21.355 1.00 41.84 125 ASN A N 1
ATOM 669 C CA . ASN A 1 125 ? -19.235 -14.810 -22.067 1.00 42.69 125 ASN A CA 1
ATOM 670 C C . ASN A 1 125 ? -18.451 -16.108 -22.056 1.00 37.74 125 ASN A C 1
ATOM 671 O O . ASN A 1 125 ? -17.253 -16.115 -22.354 1.00 32.80 125 ASN A O 1
ATOM 676 N N . VAL A 1 126 ? -19.121 -17.200 -21.679 1.00 39.40 126 VAL A N 1
ATOM 677 C CA . VAL A 1 126 ? -18.476 -18.506 -21.724 1.00 36.95 126 VAL A CA 1
ATOM 678 C C . VAL A 1 126 ? -18.731 -19.242 -23.025 1.00 33.83 126 VAL A C 1
ATOM 679 O O . VAL A 1 126 ? -18.071 -20.256 -23.278 1.00 36.28 126 VAL A O 1
ATOM 683 N N . ASN A 1 127 ? -19.650 -18.762 -23.866 1.00 41.13 127 ASN A N 1
ATOM 684 C CA . ASN A 1 127 ? -20.070 -19.488 -25.059 1.00 39.35 127 ASN A CA 1
ATOM 685 C C . ASN A 1 127 ? -20.176 -18.545 -26.244 1.00 39.75 127 ASN A C 1
ATOM 686 O O . ASN A 1 127 ? -20.307 -17.333 -26.091 1.00 43.98 127 ASN A O 1
ATOM 691 N N . GLY A 1 128 ? -20.107 -19.122 -27.434 1.00 43.13 128 GLY A N 1
ATOM 692 C CA . GLY A 1 128 ? -20.133 -18.338 -28.645 1.00 39.57 128 GLY A CA 1
ATOM 693 C C . GLY A 1 128 ? -18.750 -17.933 -29.098 1.00 48.70 128 GLY A C 1
ATOM 694 O O . GLY A 1 128 ? -17.730 -18.187 -28.444 1.00 45.46 128 GLY A O 1
ATOM 695 N N . ASP A 1 129 ? -18.726 -17.288 -30.269 1.00 45.45 129 ASP A N 1
ATOM 696 C CA . ASP A 1 129 ? -17.484 -16.778 -30.834 1.00 53.49 129 ASP A CA 1
ATOM 697 C C . ASP A 1 129 ? -16.981 -15.582 -30.047 1.00 52.25 129 ASP A C 1
ATOM 698 O O . ASP A 1 129 ? -15.807 -15.203 -30.176 1.00 46.13 129 ASP A O 1
ATOM 703 N N . ASP A 1 130 ? -17.860 -15.003 -29.239 1.00 40.04 130 ASP A N 1
ATOM 704 C CA . ASP A 1 130 ? -17.580 -13.938 -28.301 1.00 44.51 130 ASP A CA 1
ATOM 705 C C . ASP A 1 130 ? -17.079 -14.442 -26.950 1.00 46.66 130 ASP A C 1
ATOM 706 O O . ASP A 1 130 ? -16.860 -13.625 -26.047 1.00 43.80 130 ASP A O 1
ATOM 711 N N . ALA A 1 131 ? -16.944 -15.756 -26.763 1.00 41.81 131 ALA A N 1
ATOM 712 C CA . ALA A 1 131 ? -16.538 -16.274 -25.462 1.00 41.05 131 ALA A CA 1
ATOM 713 C C . ALA A 1 131 ? -15.142 -15.779 -25.107 1.00 38.87 131 ALA A C 1
ATOM 714 O O . ALA A 1 131 ? -14.275 -15.644 -25.974 1.00 44.59 131 ALA A O 1
ATOM 716 N N . HIS A 1 132 ? -14.919 -15.516 -23.826 1.00 36.99 132 HIS A N 1
ATOM 717 C CA . HIS A 1 132 ? -13.599 -15.070 -23.414 1.00 36.38 132 HIS A CA 1
ATOM 718 C C . HIS A 1 132 ? -12.557 -16.114 -23.812 1.00 36.39 132 HIS A C 1
ATOM 719 O O . HIS A 1 132 ? -12.812 -17.320 -23.684 1.00 34.08 132 HIS A O 1
ATOM 726 N N . PRO A 1 133 ? -11.387 -15.695 -24.315 1.00 37.60 133 PRO A N 1
ATOM 727 C CA . PRO A 1 133 ? -10.379 -16.686 -24.745 1.00 34.68 133 PRO A CA 1
ATOM 728 C C . PRO A 1 133 ? -10.090 -17.745 -23.703 1.00 31.53 133 PRO A C 1
ATOM 729 O O . PRO A 1 133 ? -9.875 -18.907 -24.064 1.00 30.92 133 PRO A O 1
ATOM 733 N N . LEU A 1 134 ? -10.102 -17.385 -22.415 1.00 34.01 134 LEU A N 1
ATOM 734 C CA . LEU A 1 134 ? -9.903 -18.380 -21.363 1.00 29.55 134 LEU A CA 1
ATOM 735 C C . LEU A 1 134 ? -10.894 -19.539 -21.483 1.00 31.97 134 LEU A C 1
ATOM 736 O O . LEU A 1 134 ? -10.506 -20.711 -21.411 1.00 29.93 134 LEU A O 1
ATOM 741 N N . TYR A 1 135 ? -12.186 -19.228 -21.648 1.00 31.10 135 TYR A N 1
ATOM 742 C CA . TYR A 1 135 ? -13.191 -20.284 -21.730 1.00 32.84 135 TYR A CA 1
ATOM 743 C C . TYR A 1 135 ? -13.119 -21.055 -23.039 1.00 36.79 135 TYR A C 1
ATOM 744 O O . TYR A 1 135 ? -13.460 -22.245 -23.065 1.00 38.97 135 TYR A O 1
ATOM 753 N N . LYS A 1 136 ? -12.692 -20.418 -24.134 1.00 32.62 136 LYS A N 1
ATOM 754 C CA . LYS A 1 136 ? -12.435 -21.197 -25.339 1.00 32.81 136 LYS A CA 1
ATOM 755 C C . LYS A 1 136 ? -11.379 -22.269 -25.074 1.00 36.35 136 LYS A C 1
ATOM 756 O O . LYS A 1 136 ? -11.519 -23.420 -25.507 1.00 36.25 136 LYS A O 1
ATOM 762 N N . TRP A 1 137 ? -10.347 -21.927 -24.304 1.00 31.81 137 TRP A N 1
ATOM 763 C CA . TRP A 1 137 ? -9.318 -22.902 -23.967 1.00 31.91 137 TRP A CA 1
ATOM 764 C C . TRP A 1 137 ? -9.845 -23.972 -23.009 1.00 34.60 137 TRP A C 1
ATOM 765 O O . TRP A 1 137 ? -9.659 -25.171 -23.253 1.00 36.38 137 TRP A O 1
ATOM 776 N N . LEU A 1 138 ? -10.496 -23.559 -21.904 1.00 30.09 138 LEU A N 1
ATOM 777 C CA . LEU A 1 138 ? -11.036 -24.524 -20.942 1.00 32.98 138 LEU A CA 1
ATOM 778 C C . LEU A 1 138 ? -11.938 -25.558 -21.614 1.00 32.45 138 LEU A C 1
ATOM 779 O O . LEU A 1 138 ? -11.906 -26.740 -21.266 1.00 28.47 138 LEU A O 1
ATOM 784 N N . LYS A 1 139 ? -12.743 -25.130 -22.588 1.00 35.30 139 LYS A N 1
ATOM 785 C CA . LYS A 1 139 ? -13.738 -26.021 -23.181 1.00 34.47 139 LYS A CA 1
ATOM 786 C C . LYS A 1 139 ? -13.093 -27.063 -24.097 1.00 37.88 139 LYS A C 1
ATOM 787 O O . LYS A 1 139 ? -13.432 -28.249 -24.013 1.00 36.81 139 LYS A O 1
ATOM 793 N N . LYS A 1 140 ? -12.158 -26.642 -24.966 1.00 35.19 140 LYS A N 1
ATOM 794 C CA . LYS A 1 140 ? -11.372 -27.579 -25.768 1.00 35.58 140 LYS A CA 1
ATOM 795 C C . LYS A 1 140 ? -10.568 -28.524 -24.894 1.00 37.14 140 LYS A C 1
ATOM 796 O O . LYS A 1 140 ? -10.493 -29.726 -25.172 1.00 38.44 140 LYS A O 1
ATOM 802 N N . GLU A 1 141 ? -9.927 -27.994 -23.847 1.00 40.22 141 GLU A N 1
ATOM 803 C CA . GLU A 1 141 ? -9.022 -28.805 -23.031 1.00 38.08 141 GLU A CA 1
ATOM 804 C C . GLU A 1 141 ? -9.751 -29.886 -22.248 1.00 37.12 141 GLU A C 1
ATOM 805 O O . GLU A 1 141 ? -9.160 -30.922 -21.928 1.00 40.08 141 GLU A O 1
ATOM 811 N N . LYS A 1 142 ? -11.017 -29.672 -21.913 1.00 35.15 142 LYS A N 1
ATOM 812 C CA . LYS A 1 142 ? -11.785 -30.655 -21.159 1.00 35.21 142 LYS A CA 1
ATOM 813 C C . LYS A 1 142 ? -13.226 -30.582 -21.642 1.00 35.26 142 LYS A C 1
ATOM 814 O O . LYS A 1 142 ? -14.050 -29.841 -21.092 1.00 30.80 142 LYS A O 1
ATOM 820 N N . PRO A 1 143 ? -13.547 -31.311 -22.710 1.00 34.02 143 PRO A N 1
ATOM 821 C CA . PRO A 1 143 ? -14.920 -31.320 -23.209 1.00 32.70 143 PRO A CA 1
ATOM 822 C C . PRO A 1 143 ? -15.891 -31.883 -22.192 1.00 34.85 143 PRO A C 1
ATOM 823 O O . PRO A 1 143 ? -15.557 -32.760 -21.392 1.00 35.30 143 PRO A O 1
ATOM 827 N N . GLY A 1 144 ? -17.110 -31.355 -22.229 1.00 37.67 144 GLY A N 1
ATOM 828 C CA . GLY A 1 144 ? -18.177 -31.861 -21.402 1.00 36.00 144 GLY A CA 1
ATOM 829 C C . GLY A 1 144 ? -18.649 -33.232 -21.825 1.00 38.51 144 GLY A C 1
ATOM 830 O O . GLY A 1 144 ? -17.960 -33.971 -22.536 1.00 37.47 144 GLY A O 1
ATOM 831 N N . LEU A 1 145 ? -19.842 -33.591 -21.386 1.00 47.03 145 LEU A N 1
ATOM 832 C CA . LEU A 1 145 ? -20.300 -34.959 -21.569 1.00 43.52 145 LEU A CA 1
ATOM 833 C C . LEU A 1 145 ? -20.539 -35.262 -23.049 1.00 41.65 145 LEU A C 1
ATOM 834 O O . LEU A 1 145 ? -21.131 -34.452 -23.778 1.00 37.15 145 LEU A O 1
ATOM 839 N N . LEU A 1 146 ? -20.042 -36.425 -23.488 1.00 38.95 146 LEU A N 1
ATOM 840 C CA . LEU A 1 146 ? -20.110 -36.918 -24.866 1.00 33.28 146 LEU A CA 1
ATOM 841 C C . LEU A 1 146 ? -19.290 -36.084 -25.830 1.00 35.65 146 LEU A C 1
ATOM 842 O O . LEU A 1 146 ? -19.447 -36.213 -27.054 1.00 35.10 146 LEU A O 1
ATOM 847 N N . GLY A 1 147 ? -18.385 -35.260 -25.300 1.00 34.29 147 GLY A N 1
ATOM 848 C CA . GLY A 1 147 ? -17.582 -34.382 -26.098 1.00 30.99 147 GLY A CA 1
ATOM 849 C C . GLY A 1 147 ? -18.177 -33.012 -26.299 1.00 34.93 147 GLY A C 1
ATOM 850 O O . GLY A 1 147 ? -17.512 -32.144 -26.878 1.00 35.91 147 GLY A O 1
ATOM 851 N N . LEU A 1 148 ? -19.411 -32.792 -25.855 1.00 39.31 148 LEU A N 1
ATOM 852 C CA . LEU A 1 148 ? -20.028 -31.486 -26.005 1.00 32.58 148 LEU A CA 1
ATOM 853 C C . LEU A 1 148 ? -19.202 -30.456 -25.272 1.00 34.87 148 LEU A C 1
ATOM 854 O O . LEU A 1 148 ? -18.923 -30.603 -24.080 1.00 39.60 148 LEU A O 1
ATOM 859 N N . GLU A 1 149 ? -18.803 -29.422 -25.994 1.00 37.53 149 GLU A N 1
ATOM 860 C CA . GLU A 1 149 ? -17.843 -28.449 -25.507 1.00 35.84 149 GLU A CA 1
ATOM 861 C C . GLU A 1 149 ? -18.509 -27.259 -24.807 1.00 34.85 149 GLU A C 1
ATOM 862 O O . GLU A 1 149 ? -17.958 -26.742 -23.825 1.00 35.13 149 GLU A O 1
ATOM 868 N N . ARG A 1 150 ? -19.707 -26.854 -25.246 1.00 39.93 150 ARG A N 1
ATOM 869 C CA . ARG A 1 150 ? -20.456 -25.773 -24.602 1.00 34.32 150 ARG A CA 1
ATOM 870 C C . ARG A 1 150 ? -20.691 -26.018 -23.113 1.00 36.88 150 ARG A C 1
ATOM 871 O O . ARG A 1 150 ? -20.953 -27.144 -22.673 1.00 31.71 150 ARG A O 1
ATOM 879 N N . VAL A 1 151 ? -20.606 -24.929 -22.342 1.00 38.76 151 VAL A N 1
ATOM 880 C CA . VAL A 1 151 ? -21.149 -24.908 -20.991 1.00 35.77 151 VAL A CA 1
ATOM 881 C C . VAL A 1 151 ? -22.667 -24.913 -21.064 1.00 34.74 151 VAL A C 1
ATOM 882 O O . VAL A 1 151 ? -23.280 -24.085 -21.751 1.00 37.68 151 VAL A O 1
ATOM 886 N N . LYS A 1 152 ? -23.284 -25.847 -20.352 1.00 43.16 152 LYS A N 1
ATOM 887 C CA . LYS A 1 152 ? -24.725 -26.043 -20.464 1.00 39.79 152 LYS A CA 1
ATOM 888 C C . LYS A 1 152 ? -25.499 -25.027 -19.635 1.00 43.45 152 LYS A C 1
ATOM 889 O O . LYS A 1 152 ? -26.518 -24.505 -20.094 1.00 41.30 152 LYS A O 1
ATOM 895 N N . TRP A 1 153 ? -25.027 -24.716 -18.429 1.00 41.09 153 TRP A N 1
ATOM 896 C CA . TRP A 1 153 ? -25.811 -23.927 -17.492 1.00 42.87 153 TRP A CA 1
ATOM 897 C C . TRP A 1 153 ? -24.857 -23.131 -16.606 1.00 48.63 153 TRP A C 1
ATOM 898 O O . TRP A 1 153 ? -23.629 -23.242 -16.722 1.00 39.55 153 TRP A O 1
ATOM 909 N N . ASN A 1 154 ? -25.424 -22.307 -15.722 1.00 42.00 154 ASN A N 1
ATOM 910 C CA . ASN A 1 154 ? -24.587 -21.633 -14.742 1.00 46.17 154 ASN A CA 1
ATOM 911 C C . ASN A 1 154 ? -23.904 -22.676 -13.863 1.00 46.29 154 ASN A C 1
ATOM 912 O O . ASN A 1 154 ? -24.417 -23.784 -13.667 1.00 47.21 154 ASN A O 1
ATOM 917 N N . PHE A 1 155 ? -22.721 -22.326 -13.353 1.00 41.02 155 PHE A N 1
ATOM 918 C CA . PHE A 1 155 ? -22.039 -23.075 -12.294 1.00 41.85 155 PHE A CA 1
ATOM 919 C C . PHE A 1 155 ? -21.415 -24.387 -12.753 1.00 37.10 155 PHE A C 1
ATOM 920 O O . PHE A 1 155 ? -21.172 -25.268 -11.924 1.00 41.93 155 PHE A O 1
ATOM 928 N N . GLU A 1 156 ? -21.132 -24.562 -14.039 1.00 37.10 156 GLU A N 1
ATOM 929 C CA . GLU A 1 156 ? -20.160 -25.582 -14.399 1.00 39.34 156 GLU A CA 1
ATOM 930 C C . GLU A 1 156 ? -18.821 -25.200 -13.770 1.00 39.42 156 GLU A C 1
ATOM 931 O O . GLU A 1 156 ? -18.525 -24.013 -13.578 1.00 37.37 156 GLU A O 1
ATOM 937 N N . LYS A 1 157 ? -18.039 -26.213 -13.382 1.00 39.08 157 LYS A N 1
ATOM 938 C CA . LYS A 1 157 ? -16.763 -26.026 -12.688 1.00 39.36 157 LYS A CA 1
ATOM 939 C C . LYS A 1 157 ? -15.624 -26.672 -13.476 1.00 35.50 157 LYS A C 1
ATOM 940 O O . LYS A 1 157 ? -15.782 -27.775 -14.009 1.00 35.16 157 LYS A O 1
ATOM 946 N N . PHE A 1 158 ? -14.479 -25.989 -13.551 1.00 32.45 158 PHE A N 1
ATOM 947 C CA . PHE A 1 158 ? -13.226 -26.573 -14.035 1.00 30.20 158 PHE A CA 1
ATOM 948 C C . PHE A 1 158 ? -12.167 -26.503 -12.944 1.00 29.44 158 PHE A C 1
ATOM 949 O O . PHE A 1 158 ? -12.020 -25.476 -12.279 1.00 33.73 158 PHE A O 1
ATOM 957 N N . LEU A 1 159 ? -11.401 -27.577 -12.792 1.00 31.37 159 LEU A N 1
ATOM 958 C CA . LEU A 1 159 ? -10.351 -27.665 -11.789 1.00 31.69 159 LEU A CA 1
ATOM 959 C C . LEU A 1 159 ? -8.985 -27.578 -12.474 1.00 34.44 159 LEU A C 1
ATOM 960 O O . LEU A 1 159 ? -8.683 -28.388 -13.356 1.00 31.62 159 LEU A O 1
ATOM 965 N N . ILE A 1 160 ? -8.169 -26.598 -12.060 1.00 32.05 160 ILE A N 1
ATOM 966 C CA . ILE A 1 160 ? -6.829 -26.382 -12.595 1.00 34.16 160 ILE A CA 1
ATOM 967 C C . ILE A 1 160 ? -5.809 -26.935 -11.607 1.00 36.89 160 ILE A C 1
ATOM 968 O O . ILE A 1 160 ? -5.737 -26.477 -10.459 1.00 36.86 160 ILE A O 1
ATOM 973 N N . GLY A 1 161 ? -4.980 -27.884 -12.061 1.00 36.02 161 GLY A N 1
ATOM 974 C CA . GLY A 1 161 ? -3.896 -28.380 -11.238 1.00 35.14 161 GLY A CA 1
ATOM 975 C C . GLY A 1 161 ? -2.751 -27.384 -11.146 1.00 34.50 161 GLY A C 1
ATOM 976 O O . GLY A 1 161 ? -2.687 -26.395 -11.874 1.00 35.40 161 GLY A O 1
ATOM 977 N N . ARG A 1 162 ? -1.825 -27.656 -10.219 1.00 37.93 162 ARG A N 1
ATOM 978 C CA . ARG A 1 162 ? -0.738 -26.713 -9.952 1.00 41.88 162 ARG A CA 1
ATOM 979 C C . ARG A 1 162 ? 0.081 -26.421 -11.206 1.00 39.15 162 ARG A C 1
ATOM 980 O O . ARG A 1 162 ? 0.662 -25.336 -11.326 1.00 37.87 162 ARG A O 1
ATOM 988 N N . ASP A 1 163 ? 0.118 -27.363 -12.153 1.00 35.30 163 ASP A N 1
ATOM 989 C CA . ASP A 1 163 ? 0.812 -27.197 -13.425 1.00 38.42 163 ASP A CA 1
ATOM 990 C C . ASP A 1 163 ? 0.001 -26.447 -14.474 1.00 39.96 163 ASP A C 1
ATOM 991 O O . ASP A 1 163 ? 0.530 -26.197 -15.566 1.00 39.22 163 ASP A O 1
ATOM 996 N N . GLY A 1 164 ? -1.262 -26.119 -14.199 1.00 35.51 164 GLY A N 1
ATOM 99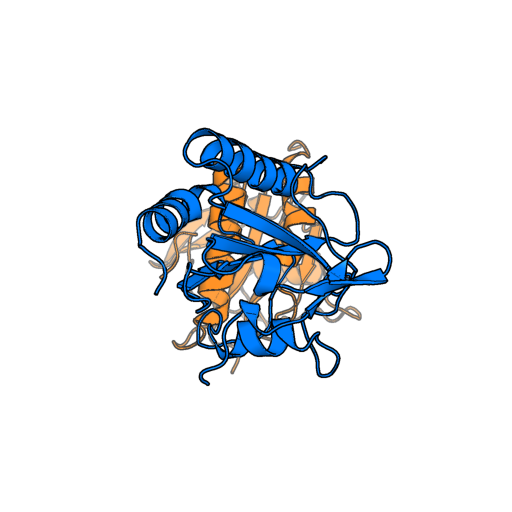7 C CA . GLY A 1 164 ? -2.060 -25.335 -15.119 1.00 35.28 164 GLY A CA 1
ATOM 998 C C . GLY A 1 164 ? -2.820 -26.100 -16.187 1.00 35.25 164 GLY A C 1
ATOM 999 O O . GLY A 1 164 ? -3.347 -25.471 -17.110 1.00 34.23 164 GLY A O 1
ATOM 1000 N N . LYS A 1 165 ? -2.885 -27.422 -16.109 1.00 32.57 165 LYS A N 1
ATOM 1001 C CA . LYS A 1 165 ? -3.718 -28.202 -17.009 1.00 33.57 165 LYS A CA 1
ATOM 1002 C C . LYS A 1 165 ? -5.088 -28.407 -16.372 1.00 37.65 165 LYS A C 1
ATOM 1003 O O . LYS A 1 165 ? -5.219 -28.503 -15.149 1.00 39.46 165 LYS A O 1
ATOM 1009 N N . VAL A 1 166 ? -6.119 -28.481 -17.211 1.00 40.35 166 VAL A N 1
ATOM 1010 C CA . VAL A 1 166 ? -7.455 -28.770 -16.705 1.00 33.53 166 VAL A CA 1
ATOM 1011 C C . VAL A 1 166 ? -7.514 -30.229 -16.292 1.00 31.80 166 VAL A C 1
ATOM 1012 O O . VAL A 1 166 ? -7.317 -31.125 -17.117 1.00 36.98 166 VAL A O 1
ATOM 1016 N N . ILE A 1 167 ? -7.775 -30.478 -15.010 1.00 34.64 167 ILE A N 1
ATOM 1017 C CA . ILE A 1 167 ? -7.845 -31.842 -14.503 1.00 36.63 167 ILE A CA 1
ATOM 1018 C C . ILE A 1 167 ? -9.266 -32.304 -14.244 1.00 32.59 167 ILE A C 1
ATOM 1019 O O . ILE A 1 167 ? -9.460 -33.474 -13.929 1.00 38.84 167 ILE A O 1
ATOM 1024 N N . GLY A 1 168 ? -10.267 -31.441 -14.377 1.00 37.74 168 GLY A N 1
ATOM 1025 C CA . GLY A 1 168 ? -11.624 -31.864 -14.068 1.00 34.91 168 GLY A CA 1
ATOM 1026 C C . GLY A 1 168 ? -12.692 -30.903 -14.555 1.00 36.20 168 GLY A C 1
ATOM 1027 O O . GLY A 1 168 ? -12.497 -29.690 -14.514 1.00 39.15 168 GLY A O 1
ATOM 1028 N N . ARG A 1 169 ? -13.817 -31.419 -15.035 1.00 34.06 169 ARG A N 1
ATOM 1029 C CA . ARG A 1 169 ? -14.971 -30.591 -15.346 1.00 29.43 169 ARG A CA 1
ATOM 1030 C C . ARG A 1 169 ? -16.219 -31.256 -14.791 1.00 32.95 169 ARG A C 1
ATOM 1031 O O . ARG A 1 169 ? -16.412 -32.459 -14.986 1.00 39.74 169 ARG A O 1
ATOM 1039 N N . TRP A 1 170 ? -17.061 -30.492 -14.097 1.00 35.42 170 TRP A N 1
ATOM 1040 C CA . TRP A 1 170 ? -18.266 -31.039 -13.483 1.00 36.26 170 TRP A CA 1
ATOM 1041 C C . TRP A 1 170 ? -19.471 -30.206 -13.867 1.00 35.53 170 TRP A C 1
ATOM 1042 O O . TRP A 1 170 ? -19.390 -28.980 -13.939 1.00 40.64 170 TRP A O 1
ATOM 1053 N N . ALA A 1 171 ? -20.597 -30.872 -14.090 1.00 43.46 171 ALA A N 1
ATOM 1054 C CA . ALA A 1 171 ? -21.796 -30.164 -14.510 1.00 45.71 171 ALA A CA 1
ATOM 1055 C C . ALA A 1 171 ? -22.366 -29.348 -13.354 1.00 45.04 171 ALA A C 1
ATOM 1056 O O . ALA A 1 171 ? -21.979 -29.500 -12.192 1.00 44.40 171 ALA A O 1
ATOM 1058 N N . SER A 1 172 ? -23.306 -28.461 -13.690 1.00 53.62 172 SER A N 1
ATOM 1059 C CA . SER A 1 172 ? -23.939 -27.624 -12.666 1.00 51.61 172 SER A CA 1
ATOM 1060 C C . SER A 1 172 ? -24.634 -28.453 -11.593 1.00 51.62 172 SER A C 1
ATOM 1061 O O . SER A 1 172 ? -24.781 -27.994 -10.454 1.00 53.77 172 SER A O 1
ATOM 1064 N N . THR A 1 173 ? -25.068 -29.666 -11.938 1.00 49.03 173 THR A N 1
ATOM 1065 C CA . THR A 1 173 ? -25.784 -30.550 -11.031 1.00 46.94 173 THR A CA 1
ATOM 1066 C C . THR A 1 173 ? -24.862 -31.274 -10.056 1.00 54.27 173 THR A C 1
ATOM 1067 O O . THR A 1 173 ? -25.348 -31.880 -9.093 1.00 57.20 173 THR A O 1
ATOM 1071 N N . THR A 1 174 ? -23.553 -31.264 -10.295 1.00 55.70 174 THR A N 1
ATOM 1072 C CA . THR A 1 174 ? -22.620 -31.869 -9.358 1.00 56.84 174 THR A CA 1
ATOM 1073 C C . THR A 1 174 ? -22.371 -30.920 -8.191 1.00 57.98 174 THR A C 1
ATOM 1074 O O . THR A 1 174 ? -22.219 -29.702 -8.364 1.00 50.33 174 THR A O 1
ATOM 1078 N N . GLU A 1 175 ? -22.344 -31.468 -7.034 1.00 60.93 175 GLU A N 1
ATOM 1079 C CA . GLU A 1 175 ? -22.191 -30.627 -5.858 1.00 67.26 175 GLU A CA 1
ATOM 1080 C C . GLU A 1 175 ? -20.708 -30.413 -5.556 1.00 66.22 175 GLU A C 1
ATOM 1081 O O . GLU A 1 175 ? -19.949 -31.395 -5.466 1.00 64.43 175 GLU A O 1
ATOM 1087 N N . PRO A 1 176 ? -20.271 -29.139 -5.396 1.00 56.87 176 PRO A N 1
ATOM 1088 C CA . PRO A 1 176 ? -18.863 -28.841 -5.070 1.00 59.65 176 PRO A CA 1
ATOM 1089 C C . PRO A 1 176 ? -18.198 -29.785 -4.060 1.00 62.67 176 PRO A C 1
ATOM 1090 O O . PRO A 1 176 ? -16.976 -29.984 -4.093 1.00 58.97 176 PRO A O 1
ATOM 1094 N N . GLU A 1 177 ? -18.995 -30.374 -3.160 1.00 63.59 177 GLU A N 1
ATOM 1095 C CA . GLU A 1 177 ? -18.464 -31.269 -2.141 1.00 58.99 177 GLU A CA 1
ATOM 1096 C C . GLU A 1 177 ? -17.920 -32.554 -2.741 1.00 57.59 177 GLU A C 1
ATOM 1097 O O . GLU A 1 177 ? -17.131 -33.248 -2.087 1.00 59.14 177 GLU A O 1
ATOM 1103 N N . LYS A 1 178 ? -18.319 -32.884 -3.971 1.00 58.88 178 LYS A N 1
ATOM 1104 C CA . LYS A 1 178 ? -17.797 -34.071 -4.639 1.00 63.17 178 LYS A CA 1
ATOM 1105 C C . LYS A 1 178 ? -16.487 -33.780 -5.371 1.00 58.72 178 LYS A C 1
ATOM 1106 O O . LYS A 1 178 ? -15.717 -34.711 -5.642 1.00 58.88 178 LYS A O 1
ATOM 1112 N N . ILE A 1 179 ? -16.192 -32.511 -5.662 1.00 59.02 179 ILE A N 1
ATOM 1113 C CA . ILE A 1 179 ? -14.871 -32.182 -6.172 1.00 55.02 179 ILE A CA 1
ATOM 1114 C C . ILE A 1 179 ? -13.817 -32.205 -5.076 1.00 53.34 179 ILE A C 1
ATOM 1115 O O . ILE A 1 179 ? -12.621 -32.320 -5.385 1.00 50.25 179 ILE A O 1
ATOM 1120 N N . GLN A 1 180 ? -14.248 -32.125 -3.806 1.00 56.36 180 GLN A N 1
ATOM 1121 C CA . GLN A 1 180 ? -13.362 -31.783 -2.693 1.00 49.72 180 GLN A CA 1
ATOM 1122 C C . GLN A 1 180 ? -12.157 -32.707 -2.620 1.00 49.17 180 GLN A C 1
ATOM 1123 O O . GLN A 1 180 ? -11.039 -32.250 -2.357 1.00 50.63 180 GLN A O 1
ATOM 1129 N N . ASP A 1 181 ? -12.358 -34.011 -2.846 1.00 50.90 181 ASP A N 1
ATOM 1130 C CA . ASP A 1 181 ? -11.233 -34.937 -2.790 1.00 49.68 181 ASP A CA 1
ATOM 1131 C C . ASP A 1 181 ? -10.343 -34.842 -4.030 1.00 49.74 181 ASP A C 1
ATOM 1132 O O . ASP A 1 181 ? -9.137 -35.105 -3.937 1.00 46.84 181 ASP A O 1
ATOM 1137 N N . LYS A 1 182 ? -10.898 -34.443 -5.182 1.00 49.66 182 LYS A N 1
ATOM 1138 C CA . LYS A 1 182 ? -10.059 -34.133 -6.339 1.00 42.47 182 LYS A CA 1
ATOM 1139 C C . LYS A 1 182 ? -9.225 -32.873 -6.105 1.00 46.80 182 LYS A C 1
ATOM 1140 O O . LYS A 1 182 ? -8.068 -32.798 -6.544 1.00 44.71 182 LYS A O 1
ATOM 1146 N N . ILE A 1 183 ? -9.800 -31.862 -5.442 1.00 45.25 183 ILE A N 1
ATOM 1147 C CA . ILE A 1 183 ? -9.031 -30.666 -5.113 1.00 40.84 183 ILE A CA 1
ATOM 1148 C C . ILE A 1 183 ? -7.842 -31.038 -4.254 1.00 39.80 183 ILE A C 1
ATOM 1149 O O . ILE A 1 183 ? -6.689 -30.730 -4.584 1.00 42.91 183 ILE A O 1
ATOM 1154 N N . ILE A 1 184 ? -8.111 -31.722 -3.140 1.00 39.86 184 ILE A N 1
ATOM 1155 C CA . ILE A 1 184 ? -7.083 -32.037 -2.150 1.00 42.48 184 ILE A CA 1
ATOM 1156 C C . ILE A 1 184 ? -5.976 -32.918 -2.743 1.00 39.74 184 ILE A C 1
ATOM 1157 O O . ILE A 1 184 ? -4.793 -32.738 -2.419 1.00 34.82 184 ILE A O 1
ATOM 1162 N N . GLU A 1 185 ? -6.325 -33.839 -3.652 1.00 38.70 185 GLU A N 1
ATOM 1163 C CA . GLU A 1 185 ? -5.304 -34.552 -4.421 1.00 41.61 185 GLU A CA 1
ATOM 1164 C C . GLU A 1 185 ? -4.487 -33.599 -5.293 1.00 44.38 185 GLU A C 1
ATOM 1165 O O . GLU A 1 185 ? -3.259 -33.721 -5.373 1.00 38.41 185 GLU A O 1
ATOM 1171 N N . ALA A 1 186 ? -5.143 -32.647 -5.970 1.00 39.71 186 ALA A N 1
ATOM 1172 C CA . ALA A 1 186 ? -4.356 -31.686 -6.733 1.00 36.28 186 ALA A CA 1
ATOM 1173 C C . ALA A 1 186 ? -3.424 -30.907 -5.816 1.00 42.42 186 ALA A C 1
ATOM 1174 O O . ALA A 1 186 ? -2.291 -30.608 -6.208 1.00 41.15 186 ALA A O 1
ATOM 1176 N N . ILE A 1 187 ? -3.851 -30.641 -4.571 1.00 40.49 187 ILE A N 1
ATOM 1177 C CA . ILE A 1 187 ? -3.039 -29.848 -3.646 1.00 42.55 187 ILE A CA 1
ATOM 1178 C C . ILE A 1 187 ? -1.826 -30.644 -3.161 1.00 41.85 187 ILE A C 1
ATOM 1179 O O . ILE A 1 187 ? -0.710 -30.111 -3.079 1.00 34.39 187 ILE A O 1
ATOM 1184 N N . LYS A 1 188 ? -2.017 -31.924 -2.816 1.00 40.81 188 LYS A N 1
ATOM 1185 C CA . LYS A 1 188 ? -0.882 -32.714 -2.340 1.00 39.52 188 LYS A CA 1
ATOM 1186 C C . LYS A 1 188 ? 0.159 -32.966 -3.427 1.00 38.97 188 LYS A C 1
ATOM 1187 O O . LYS A 1 188 ? 1.274 -33.382 -3.105 1.00 39.70 188 LYS A O 1
ATOM 1193 N N . GLN A 1 189 ? -0.170 -32.721 -4.687 1.00 40.13 189 GLN A N 1
ATOM 1194 C CA . GLN A 1 189 ? 0.733 -32.873 -5.824 1.00 43.22 189 GLN A CA 1
ATOM 1195 C C . GLN A 1 189 ? 1.673 -31.672 -5.908 1.00 41.70 189 GLN A C 1
ATOM 1196 O O . GLN A 1 189 ? 1.229 -30.531 -5.771 1.00 45.09 189 GLN A O 1
ATOM 1202 N N . PRO A 1 190 ? 2.963 -31.881 -6.136 1.00 41.54 190 PRO A N 1
ATOM 1203 C CA . PRO A 1 190 ? 3.853 -30.731 -6.316 1.00 41.54 190 PRO A CA 1
ATOM 1204 C C . PRO A 1 190 ? 3.653 -30.104 -7.686 1.00 43.87 190 PRO A C 1
ATOM 1205 O O . PRO A 1 190 ? 3.254 -30.774 -8.640 1.00 47.18 190 PRO A O 1
ATOM 1209 N N . ALA A 1 191 ? 3.915 -28.796 -7.767 1.00 40.95 191 ALA A N 1
ATOM 1210 C CA . ALA A 1 191 ? 3.986 -28.105 -9.047 1.00 46.67 191 ALA A CA 1
ATOM 1211 C C . ALA A 1 191 ? 5.286 -28.469 -9.772 1.00 59.61 191 ALA A C 1
ATOM 1212 O O . ALA A 1 191 ? 6.254 -28.912 -9.147 1.00 59.20 191 ALA A O 1
ATOM 1214 N N . PRO A 1 192 ? 5.343 -28.281 -11.104 1.00 68.46 192 PRO A N 1
ATOM 1215 C CA . PRO A 1 192 ? 6.612 -28.573 -11.799 1.00 62.95 192 PRO A CA 1
ATOM 1216 C C . PRO A 1 192 ? 7.697 -27.512 -11.557 1.00 63.39 192 PRO A C 1
ATOM 1217 O O . PRO A 1 192 ? 8.798 -27.607 -12.117 1.00 75.81 192 PRO A O 1
ATOM 1221 N N . ALA B 1 26 ? -62.766 -33.810 -10.880 1.00 51.99 26 ALA B N 1
ATOM 1222 C CA . ALA B 1 26 ? -61.721 -33.403 -11.822 1.00 62.32 26 ALA B CA 1
ATOM 1223 C C . ALA B 1 26 ? -60.862 -34.589 -12.292 1.00 58.19 26 ALA B C 1
ATOM 1224 O O . ALA B 1 26 ? -60.610 -35.534 -11.531 1.00 55.59 26 ALA B O 1
ATOM 1226 N N . THR B 1 27 ? -60.449 -34.545 -13.562 1.00 50.42 27 THR B N 1
ATOM 1227 C CA . THR B 1 27 ? -59.488 -35.502 -14.089 1.00 46.70 27 THR B CA 1
ATOM 1228 C C . THR B 1 27 ? -58.097 -34.985 -13.773 1.00 45.87 27 THR B C 1
ATOM 1229 O O . THR B 1 27 ? -57.718 -33.889 -14.198 1.00 46.48 27 THR B O 1
ATOM 1233 N N . SER B 1 28 ? -57.348 -35.766 -13.023 1.00 38.78 28 SER B N 1
ATOM 1234 C CA . SER B 1 28 ? -56.004 -35.413 -12.627 1.00 38.43 28 SER B CA 1
ATOM 1235 C C . SER B 1 28 ? -55.017 -36.358 -13.297 1.00 38.89 28 SER B C 1
ATOM 1236 O O . SER B 1 28 ? -55.381 -37.452 -13.753 1.00 38.39 28 SER B O 1
ATOM 1239 N N . PHE B 1 29 ? -53.758 -35.908 -13.379 1.00 36.21 29 PHE B N 1
ATOM 1240 C CA . PHE B 1 29 ? -52.698 -36.793 -13.855 1.00 36.34 29 PHE B CA 1
ATOM 1241 C C . PHE B 1 29 ? -52.656 -38.080 -13.043 1.00 36.15 29 PHE B C 1
ATOM 1242 O O . PHE B 1 29 ? -52.340 -39.147 -13.579 1.00 33.02 29 PHE B O 1
ATOM 1250 N N . PHE B 1 30 ? -53.016 -38.007 -11.764 1.00 35.30 30 PHE B N 1
ATOM 1251 C CA . PHE B 1 30 ? -52.889 -39.142 -10.863 1.00 37.68 30 PHE B CA 1
ATOM 1252 C C . PHE B 1 30 ? -53.999 -40.178 -11.037 1.00 38.90 30 PHE B C 1
ATOM 1253 O O . PHE B 1 30 ? -53.944 -41.239 -10.402 1.00 40.77 30 PHE B O 1
ATOM 1261 N N . ASP B 1 31 ? -54.981 -39.912 -11.900 1.00 38.09 31 ASP B N 1
ATOM 1262 C CA . ASP B 1 31 ? -56.036 -40.870 -12.209 1.00 37.44 31 ASP B CA 1
ATOM 1263 C C . ASP B 1 31 ? -55.617 -41.897 -13.257 1.00 36.40 31 ASP B C 1
ATOM 1264 O O . ASP B 1 31 ? -56.284 -42.928 -13.407 1.00 31.56 31 ASP B O 1
ATOM 1269 N N . PHE B 1 32 ? -54.520 -41.665 -13.958 1.00 35.95 32 PHE B N 1
ATOM 1270 C CA . PHE B 1 32 ? -54.166 -42.488 -15.094 1.00 33.13 32 PHE B CA 1
ATOM 1271 C C . PHE B 1 32 ? -53.396 -43.719 -14.665 1.00 31.61 32 PHE B C 1
ATOM 1272 O O . PHE B 1 32 ? -52.677 -43.705 -13.665 1.00 37.16 32 PHE B O 1
ATOM 1280 N N . LYS B 1 33 ? -53.576 -44.793 -15.420 1.00 28.45 33 LYS B N 1
ATOM 1281 C CA . LYS B 1 33 ? -52.685 -45.941 -15.381 1.00 36.63 33 LYS B CA 1
ATOM 1282 C C . LYS B 1 33 ? -51.802 -45.922 -16.617 1.00 31.53 33 LYS B C 1
ATOM 1283 O O . LYS B 1 33 ? -52.180 -45.384 -17.657 1.00 37.48 33 LYS B O 1
ATOM 1289 N N . VAL B 1 34 ? -50.628 -46.517 -16.508 1.00 33.48 34 VAL B N 1
ATOM 1290 C CA . VAL B 1 34 ? -49.691 -46.579 -17.629 1.00 32.84 34 VAL B CA 1
ATOM 1291 C C . VAL B 1 34 ? -48.991 -47.931 -17.588 1.00 36.28 34 VAL B C 1
ATOM 1292 O O . VAL B 1 34 ? -48.930 -48.564 -16.524 1.00 38.58 34 VAL B O 1
ATOM 1296 N N . PRO B 1 35 ? -48.473 -48.427 -18.707 1.00 41.37 35 PRO B N 1
ATOM 1297 C CA . PRO B 1 35 ? -47.716 -49.684 -18.667 1.00 46.56 35 PRO B CA 1
ATOM 1298 C C . PRO B 1 35 ? -46.290 -49.455 -18.199 1.00 52.32 35 PRO B C 1
ATOM 1299 O O . PRO B 1 35 ? -45.655 -48.462 -18.565 1.00 50.06 35 PRO B O 1
ATOM 1303 N N . ASP B 1 36 ? -45.784 -50.381 -17.376 1.00 53.01 36 ASP B N 1
ATOM 1304 C CA . ASP B 1 36 ? -44.374 -50.338 -17.016 1.00 56.87 36 ASP B CA 1
ATOM 1305 C C . ASP B 1 36 ? -43.554 -51.153 -18.021 1.00 59.86 36 ASP B C 1
ATOM 1306 O O . ASP B 1 36 ? -44.087 -51.755 -18.954 1.00 61.76 36 ASP B O 1
ATOM 1311 N N . GLY B 1 37 ? -42.231 -51.166 -17.829 1.00 66.10 37 GLY B N 1
ATOM 1312 C CA . GLY B 1 37 ? -41.357 -51.872 -18.756 1.00 67.54 37 GLY B CA 1
ATOM 1313 C C . GLY B 1 37 ? -41.813 -53.288 -19.059 1.00 72.26 37 GLY B C 1
ATOM 1314 O O . GLY B 1 37 ? -41.799 -53.719 -20.214 1.00 77.62 37 GLY B O 1
ATOM 1315 N N . ALA B 1 38 ? -42.239 -54.026 -18.029 1.00 73.40 38 ALA B N 1
ATOM 1316 C CA . ALA B 1 38 ? -42.754 -55.383 -18.177 1.00 75.05 38 ALA B CA 1
ATOM 1317 C C . ALA B 1 38 ? -44.244 -55.412 -18.517 1.00 75.19 38 ALA B C 1
ATOM 1318 O O . ALA B 1 38 ? -44.890 -56.458 -18.352 1.00 77.44 38 ALA B O 1
ATOM 1320 N N . ASP B 1 39 ? -44.786 -54.299 -19.014 1.00 73.77 39 ASP B N 1
ATOM 1321 C CA . ASP B 1 39 ? -46.223 -54.091 -19.182 1.00 75.81 39 ASP B CA 1
ATOM 1322 C C . ASP B 1 39 ? -47.034 -54.713 -18.048 1.00 70.84 39 ASP B C 1
ATOM 1323 O O . ASP B 1 39 ? -47.829 -55.636 -18.259 1.00 65.22 39 ASP B O 1
ATOM 1328 N N . ASN B 1 40 ? -46.786 -54.227 -16.835 1.00 65.29 40 ASN B N 1
ATOM 1329 C CA . ASN B 1 40 ? -47.709 -54.316 -15.717 1.00 68.69 40 ASN B CA 1
ATOM 1330 C C . ASN B 1 40 ? -48.464 -52.998 -15.596 1.00 58.09 40 ASN B C 1
ATOM 1331 O O . ASN B 1 40 ? -47.973 -51.938 -15.993 1.00 59.89 40 ASN B O 1
ATOM 1336 N N . GLU B 1 41 ? -49.665 -53.075 -15.055 1.00 57.52 41 GLU B N 1
ATOM 1337 C CA . GLU B 1 41 ? -50.405 -51.873 -14.708 1.00 56.86 41 GLU B CA 1
ATOM 1338 C C . GLU B 1 41 ? -49.617 -51.071 -13.683 1.00 52.94 41 GLU B C 1
ATOM 1339 O O . GLU B 1 41 ? -49.232 -51.599 -12.634 1.00 57.62 41 GLU B O 1
ATOM 1345 N N . VAL B 1 42 ? -49.323 -49.813 -14.004 1.00 46.15 42 VAL B N 1
ATOM 1346 C CA . VAL B 1 42 ? -48.839 -48.848 -13.026 1.00 41.57 42 VAL B CA 1
ATOM 1347 C C . VAL B 1 42 ? -49.933 -47.822 -12.802 1.00 37.78 42 VAL B C 1
ATOM 1348 O O . VAL B 1 42 ? -50.412 -47.207 -13.758 1.00 37.71 42 VAL B O 1
ATOM 1352 N N . ASP B 1 43 ? -50.306 -47.608 -11.549 1.00 37.91 43 ASP B N 1
ATOM 1353 C CA . ASP B 1 43 ? -51.270 -46.573 -11.217 1.00 39.61 43 ASP B CA 1
ATOM 1354 C C . ASP B 1 43 ? -50.531 -45.313 -10.795 1.00 37.33 43 ASP B C 1
ATOM 1355 O O . ASP B 1 43 ? -49.834 -45.301 -9.778 1.00 34.92 43 ASP B O 1
ATOM 1360 N N . LEU B 1 44 ? -50.720 -44.245 -11.561 1.00 38.71 44 LEU B N 1
ATOM 1361 C CA . LEU B 1 44 ? -50.063 -42.990 -11.243 1.00 40.30 44 LEU B CA 1
ATOM 1362 C C . LEU B 1 44 ? -50.493 -42.440 -9.888 1.00 40.84 44 LEU B C 1
ATOM 1363 O O . LEU B 1 44 ? -49.767 -41.627 -9.303 1.00 36.51 44 LEU B O 1
ATOM 1368 N N . SER B 1 45 ? -51.654 -42.877 -9.377 1.00 44.76 45 SER B N 1
ATOM 1369 C CA . SER B 1 45 ? -52.073 -42.550 -8.016 1.00 38.18 45 SER B CA 1
ATOM 1370 C C . SER B 1 45 ? -51.001 -42.863 -6.971 1.00 42.32 45 SER B C 1
ATOM 1371 O O . SER B 1 45 ? -51.006 -42.278 -5.879 1.00 42.84 45 SER B O 1
ATOM 1374 N N . GLN B 1 46 ? -50.099 -43.804 -7.254 1.00 38.41 46 GLN B N 1
ATOM 1375 C CA . GLN B 1 46 ? -49.067 -44.072 -6.261 1.00 40.39 46 GLN B CA 1
ATOM 1376 C C . GLN B 1 46 ? -48.137 -42.882 -6.059 1.00 39.91 46 GLN B C 1
ATOM 1377 O O . GLN B 1 46 ? -47.417 -42.841 -5.058 1.00 42.59 46 GLN B O 1
ATOM 1383 N N . TYR B 1 47 ? -48.155 -41.903 -6.959 1.00 41.32 47 TYR B N 1
ATOM 1384 C CA . TYR B 1 47 ? -47.356 -40.696 -6.828 1.00 38.04 47 TYR B CA 1
ATOM 1385 C C . TYR B 1 47 ? -48.166 -39.497 -6.371 1.00 37.90 47 TYR B C 1
ATOM 1386 O O . TYR B 1 47 ? -47.633 -38.383 -6.362 1.00 36.80 47 TYR B O 1
ATOM 1395 N N . LYS B 1 48 ? -49.434 -39.696 -5.991 1.00 32.45 48 LYS B N 1
ATOM 1396 C CA . LYS B 1 48 ? -50.317 -38.589 -5.641 1.00 32.67 48 LYS B CA 1
ATOM 1397 C C . LYS B 1 48 ? -49.665 -37.641 -4.640 1.00 35.30 48 LYS B C 1
ATOM 1398 O O . LYS B 1 48 ? -49.065 -38.072 -3.649 1.00 38.79 48 LYS B O 1
ATOM 1404 N N . GLY B 1 49 ? -49.791 -36.341 -4.908 1.00 37.47 49 GLY B N 1
ATOM 1405 C CA . GLY B 1 49 ? -49.221 -35.305 -4.066 1.00 32.55 49 GLY B CA 1
ATOM 1406 C C . GLY B 1 49 ? -47.751 -35.053 -4.297 1.00 41.16 49 GLY B C 1
ATOM 1407 O O . GLY B 1 49 ? -47.124 -34.347 -3.495 1.00 41.22 49 GLY B O 1
ATOM 1408 N N . LYS B 1 50 ? -47.176 -35.604 -5.365 1.00 38.25 50 LYS B N 1
ATOM 1409 C CA . LYS B 1 50 ? -45.776 -35.372 -5.674 1.00 38.04 50 LYS B CA 1
ATOM 1410 C C . LYS B 1 50 ? -45.660 -34.622 -6.980 1.00 40.30 50 LYS B C 1
ATOM 1411 O O . LYS B 1 50 ? -46.620 -34.510 -7.750 1.00 37.37 50 LYS B O 1
ATOM 1417 N N . VAL B 1 51 ? -44.454 -34.096 -7.188 1.00 39.07 51 VAL B N 1
ATOM 1418 C CA . VAL B 1 51 ? -44.115 -33.319 -8.370 1.00 35.82 51 VAL B CA 1
ATOM 1419 C C . VAL B 1 51 ? -43.495 -34.274 -9.372 1.00 36.53 51 VAL B C 1
ATOM 1420 O O . VAL B 1 51 ? -42.562 -35.013 -9.032 1.00 36.41 51 VAL B O 1
ATOM 1424 N N . VAL B 1 52 ? -44.008 -34.268 -10.601 1.00 34.36 52 VAL B N 1
ATOM 1425 C CA . VAL B 1 52 ? -43.702 -35.294 -11.593 1.00 34.98 52 VAL B CA 1
ATOM 1426 C C . VAL B 1 52 ? -43.326 -34.635 -12.913 1.00 35.25 52 VAL B C 1
ATOM 1427 O O . VAL B 1 52 ? -44.048 -33.755 -13.402 1.00 31.30 52 VAL B O 1
ATOM 1431 N N . LEU B 1 53 ? -42.214 -35.078 -13.501 1.00 32.11 53 LEU B N 1
ATOM 1432 C CA . LEU B 1 53 ? -41.804 -34.633 -14.822 1.00 30.17 53 LEU B CA 1
ATOM 1433 C C . LEU B 1 53 ? -41.940 -35.785 -15.808 1.00 30.57 53 LEU B C 1
ATOM 1434 O O . LEU B 1 53 ? -41.388 -36.866 -15.585 1.00 33.25 53 LEU B O 1
ATOM 1439 N N . VAL B 1 54 ? -42.660 -35.545 -16.900 1.00 28.87 54 VAL B N 1
ATOM 1440 C CA . VAL B 1 54 ? -43.039 -36.573 -17.859 1.00 27.42 54 VAL B CA 1
ATOM 1441 C C . VAL B 1 54 ? -42.262 -36.307 -19.137 1.00 29.08 54 VAL B C 1
ATOM 1442 O O . VAL B 1 54 ? -42.347 -35.212 -19.697 1.00 31.87 54 VAL B O 1
ATOM 1446 N N . VAL B 1 55 ? -41.495 -37.294 -19.595 1.00 31.10 55 VAL B N 1
ATOM 1447 C CA . VAL B 1 55 ? -40.618 -37.132 -20.752 1.00 32.84 55 VAL B CA 1
ATOM 1448 C C . VAL B 1 55 ? -40.764 -38.354 -21.652 1.00 32.61 55 VAL B C 1
ATOM 1449 O O . VAL B 1 55 ? -40.622 -39.492 -21.193 1.00 32.84 55 VAL B O 1
ATOM 1453 N N . ASN B 1 56 ? -41.064 -38.123 -22.927 1.00 30.99 56 ASN B N 1
ATOM 1454 C CA . ASN B 1 56 ? -41.151 -39.197 -23.903 1.00 36.29 56 ASN B CA 1
ATOM 1455 C C . ASN B 1 56 ? -39.748 -39.459 -24.441 1.00 40.39 56 ASN B C 1
ATOM 1456 O O . ASN B 1 56 ? -39.136 -38.585 -25.072 1.00 39.07 56 ASN B O 1
ATOM 1461 N N . THR B 1 57 ? -39.249 -40.659 -24.195 1.00 42.66 57 THR B N 1
ATOM 1462 C CA . THR B 1 57 ? -37.859 -40.996 -24.449 1.00 50.41 57 THR B CA 1
ATOM 1463 C C . THR B 1 57 ? -37.694 -41.675 -25.803 1.00 52.57 57 THR B C 1
ATOM 1464 O O . THR B 1 57 ? -38.656 -42.100 -26.451 1.00 51.41 57 THR B O 1
ATOM 1468 N N . ALA B 1 58 ? -36.443 -41.770 -26.230 1.00 55.99 58 ALA B N 1
ATOM 1469 C CA . ALA B 1 58 ? -36.160 -42.402 -27.502 1.00 56.06 58 ALA B CA 1
ATOM 1470 C C . ALA B 1 58 ? -36.366 -43.904 -27.400 1.00 62.28 58 ALA B C 1
ATOM 1471 O O . ALA B 1 58 ? -36.039 -44.531 -26.390 1.00 68.14 58 ALA B O 1
ATOM 1473 N N . SER B 1 59 ? -36.948 -44.470 -28.445 1.00 68.89 59 SER B N 1
ATOM 1474 C CA . SER B 1 59 ? -37.047 -45.912 -28.608 1.00 74.31 59 SER B CA 1
ATOM 1475 C C . SER B 1 59 ? -35.663 -46.532 -28.770 1.00 80.04 59 SER B C 1
ATOM 1476 O O . SER B 1 59 ? -35.137 -47.186 -27.861 1.00 73.32 59 SER B O 1
ATOM 1479 N N . LYS B 1 60 ? -35.077 -46.308 -29.942 1.00 84.58 60 LYS B N 1
ATOM 1480 C CA . LYS B 1 60 ? -33.822 -46.916 -30.351 1.00 82.86 60 LYS B CA 1
ATOM 1481 C C . LYS B 1 60 ? -32.665 -46.391 -29.499 1.00 82.31 60 LYS B C 1
ATOM 1482 O O . LYS B 1 60 ? -32.764 -45.349 -28.843 1.00 79.24 60 LYS B O 1
ATOM 1488 N N . CYS B 1 61 ? -31.555 -47.130 -29.517 1.00 83.27 61 CYS B N 1
ATOM 1489 C CA . CYS B 1 61 ? -30.365 -46.712 -28.788 1.00 80.76 61 CYS B CA 1
ATOM 1490 C C . CYS B 1 61 ? -29.822 -45.395 -29.351 1.00 78.48 61 CYS B C 1
ATOM 1491 O O . CYS B 1 61 ? -30.318 -44.849 -30.346 1.00 72.10 61 CYS B O 1
ATOM 1494 N N . GLY B 1 62 ? -28.793 -44.874 -28.682 1.00 74.78 62 GLY B N 1
ATOM 1495 C CA . GLY B 1 62 ? -28.049 -43.740 -29.200 1.00 69.83 62 GLY B CA 1
ATOM 1496 C C . GLY B 1 62 ? -28.732 -42.389 -29.084 1.00 71.33 62 GLY B C 1
ATOM 1497 O O . GLY B 1 62 ? -28.862 -41.670 -30.084 1.00 66.37 62 GLY B O 1
ATOM 1498 N N . PHE B 1 63 ? -29.169 -42.042 -27.869 1.00 67.65 63 PHE B N 1
ATOM 1499 C CA . PHE B 1 63 ? -29.636 -40.707 -27.491 1.00 58.39 63 PHE B CA 1
ATOM 1500 C C . PHE B 1 63 ? -29.159 -40.413 -26.075 1.00 60.94 63 PHE B C 1
ATOM 1501 O O . PHE B 1 63 ? -29.901 -39.903 -25.232 1.00 55.81 63 PHE B O 1
ATOM 1509 N N . THR B 1 64 ? -27.894 -40.757 -25.806 1.00 55.47 64 THR B N 1
ATOM 1510 C CA . THR B 1 64 ? -27.380 -40.807 -24.441 1.00 49.90 64 THR B CA 1
ATOM 1511 C C . THR B 1 64 ? -27.263 -39.425 -23.794 1.00 52.67 64 THR B C 1
ATOM 1512 O O . THR B 1 64 ? -27.283 -39.328 -22.558 1.00 49.07 64 THR B O 1
ATOM 1516 N N . TYR B 1 65 ? -27.142 -38.354 -24.588 1.00 51.38 65 TYR B N 1
ATOM 1517 C CA . TYR B 1 65 ? -26.957 -37.038 -23.985 1.00 48.92 65 TYR B CA 1
ATOM 1518 C C . TYR B 1 65 ? -28.191 -36.638 -23.178 1.00 51.58 65 TYR B C 1
ATOM 1519 O O . TYR B 1 65 ? -28.075 -36.100 -22.069 1.00 44.19 65 TYR B O 1
ATOM 1528 N N . GLN B 1 66 ? -29.378 -36.928 -23.704 1.00 49.74 66 GLN B N 1
ATOM 1529 C CA . GLN B 1 66 ? -30.609 -36.508 -23.057 1.00 49.80 66 GLN B CA 1
ATOM 1530 C C . GLN B 1 66 ? -30.919 -37.350 -21.810 1.00 47.64 66 GLN B C 1
ATOM 1531 O O . GLN B 1 66 ? -31.416 -36.811 -20.816 1.00 42.41 66 GLN B O 1
ATOM 1537 N N . TYR B 1 67 ? -30.571 -38.639 -21.803 1.00 43.22 67 TYR B N 1
ATOM 1538 C CA . TYR B 1 67 ? -30.832 -39.469 -20.630 1.00 44.83 67 TYR B CA 1
ATOM 1539 C C . TYR B 1 67 ? -29.944 -39.080 -19.458 1.00 47.64 67 TYR B C 1
ATOM 1540 O O . TYR B 1 67 ? -30.415 -38.959 -18.316 1.00 45.01 67 TYR B O 1
ATOM 1549 N N . LYS B 1 68 ? -28.638 -38.943 -19.711 1.00 49.02 68 LYS B N 1
ATOM 1550 C CA . LYS B 1 68 ? -27.715 -38.584 -18.640 1.00 46.20 68 LYS B CA 1
ATOM 1551 C C . LYS B 1 68 ? -27.998 -37.181 -18.115 1.00 45.99 68 LYS B C 1
ATOM 1552 O O . LYS B 1 68 ? -27.874 -36.919 -16.915 1.00 47.25 68 LYS B O 1
ATOM 1558 N N . ASN B 1 69 ? -28.387 -36.269 -19.000 1.00 43.77 69 ASN B N 1
ATOM 1559 C CA . ASN B 1 69 ? -28.733 -34.919 -18.578 1.00 44.17 69 ASN B CA 1
ATOM 1560 C C . ASN B 1 69 ? -29.950 -34.919 -17.658 1.00 45.64 69 ASN B C 1
ATOM 1561 O O . ASN B 1 69 ? -29.951 -34.259 -16.610 1.00 42.77 69 ASN B O 1
ATOM 1566 N N . LEU B 1 70 ? -30.993 -35.659 -18.034 1.00 44.04 70 LEU B N 1
ATOM 1567 C CA . LEU B 1 70 ? -32.183 -35.751 -17.201 1.00 43.33 70 LEU B CA 1
ATOM 1568 C C . LEU B 1 70 ? -31.875 -36.440 -15.888 1.00 40.09 70 LEU B C 1
ATOM 1569 O O . LEU B 1 70 ? -32.227 -35.929 -14.818 1.00 43.66 70 LEU B O 1
ATOM 1574 N N . GLU B 1 71 ? -31.249 -37.619 -15.947 1.00 37.69 71 GLU B N 1
ATOM 1575 C CA . GLU B 1 71 ? -30.852 -38.299 -14.713 1.00 44.10 71 GLU B CA 1
ATOM 1576 C C . GLU B 1 71 ? -30.066 -37.361 -13.806 1.00 41.60 71 GLU B C 1
ATOM 1577 O O . GLU B 1 71 ? -30.252 -37.361 -12.587 1.00 45.62 71 GLU B O 1
ATOM 1583 N N . SER B 1 72 ? -29.236 -36.506 -14.393 1.00 40.77 72 SER B N 1
ATOM 1584 C CA . SER B 1 72 ? -28.405 -35.604 -13.607 1.00 43.58 72 SER B CA 1
ATOM 1585 C C . SER B 1 72 ? -29.245 -34.547 -12.891 1.00 40.95 72 SER B C 1
ATOM 1586 O O . SER B 1 72 ? -28.944 -34.177 -11.753 1.00 41.08 72 SER B O 1
ATOM 1589 N N . VAL B 1 73 ? -30.302 -34.044 -13.525 1.00 41.76 73 VAL B N 1
ATOM 1590 C CA . VAL B 1 73 ? -31.166 -33.115 -12.804 1.00 42.23 73 VAL B CA 1
ATOM 1591 C C . VAL B 1 73 ? -32.000 -33.864 -11.762 1.00 37.65 73 VAL B C 1
ATOM 1592 O O . VAL B 1 73 ? -32.264 -33.341 -10.672 1.00 34.45 73 VAL B O 1
ATOM 1596 N N . TYR B 1 74 ? -32.368 -35.114 -12.053 1.00 38.56 74 TYR B N 1
ATOM 1597 C CA . TYR B 1 74 ? -33.134 -35.930 -11.108 1.00 40.55 74 TYR B CA 1
ATOM 1598 C C . TYR B 1 74 ? -32.340 -36.228 -9.846 1.00 45.22 74 TYR B C 1
ATOM 1599 O O . TYR B 1 74 ? -32.859 -36.080 -8.732 1.00 45.44 74 TYR B O 1
ATOM 1608 N N . GLN B 1 75 ? -31.089 -36.694 -9.995 1.00 42.58 75 GLN B N 1
ATOM 1609 C CA . GLN B 1 75 ? -30.287 -36.979 -8.809 1.00 44.21 75 GLN B CA 1
ATOM 1610 C C . GLN B 1 75 ? -30.090 -35.728 -7.979 1.00 44.03 75 GLN B C 1
ATOM 1611 O O . GLN B 1 75 ? -29.995 -35.815 -6.754 1.00 49.80 75 GLN B O 1
ATOM 1617 N N . ALA B 1 76 ? -30.063 -34.557 -8.621 1.00 44.95 76 ALA B N 1
ATOM 1618 C CA . ALA B 1 76 ? -29.890 -33.284 -7.930 1.00 46.35 76 ALA B CA 1
ATOM 1619 C C . ALA B 1 76 ? -31.086 -32.984 -7.030 1.00 45.39 76 ALA B C 1
ATOM 1620 O O . ALA B 1 76 ? -30.962 -32.977 -5.799 1.00 44.31 76 ALA B O 1
ATOM 1622 N N . ILE B 1 77 ? -32.249 -32.751 -7.647 1.00 47.53 77 ILE B N 1
ATOM 1623 C CA . ILE B 1 77 ? -33.479 -32.506 -6.898 1.00 45.68 77 ILE B CA 1
ATOM 1624 C C . ILE B 1 77 ? -33.686 -33.614 -5.866 1.00 43.56 77 ILE B C 1
ATOM 1625 O O . ILE B 1 77 ? -34.130 -33.362 -4.742 1.00 42.27 77 ILE B O 1
ATOM 1630 N N . LYS B 1 78 ? -33.329 -34.851 -6.226 1.00 41.32 78 LYS B N 1
ATOM 1631 C CA . LYS B 1 78 ? -33.452 -35.993 -5.316 1.00 43.85 78 LYS B CA 1
ATOM 1632 C C . LYS B 1 78 ? -32.657 -35.791 -4.024 1.00 48.60 78 LYS B C 1
ATOM 1633 O O . LYS B 1 78 ? -33.081 -36.219 -2.943 1.00 46.39 78 LYS B O 1
ATOM 1639 N N . LYS B 1 79 ? -31.492 -35.151 -4.107 1.00 50.42 79 LYS B N 1
ATOM 1640 C CA . LYS B 1 79 ? -30.743 -34.936 -2.880 1.00 51.49 79 LYS B CA 1
ATOM 1641 C C . LYS B 1 79 ? -31.243 -33.724 -2.100 1.00 48.56 79 LYS B C 1
ATOM 1642 O O . LYS B 1 79 ? -31.141 -33.708 -0.872 1.00 50.94 79 LYS B O 1
ATOM 1648 N N . GLU B 1 80 ? -31.793 -32.715 -2.768 1.00 42.75 80 GLU B N 1
ATOM 1649 C CA . GLU B 1 80 ? -32.340 -31.580 -2.033 1.00 46.53 80 GLU B CA 1
ATOM 1650 C C . GLU B 1 80 ? -33.672 -31.930 -1.371 1.00 41.39 80 GLU B C 1
ATOM 1651 O O . GLU B 1 80 ? -33.918 -31.567 -0.219 1.00 39.21 80 GLU B O 1
ATOM 1657 N N . TYR B 1 81 ? -34.556 -32.600 -2.101 1.00 41.33 81 TYR B N 1
ATOM 1658 C CA . TYR B 1 81 ? -35.888 -32.965 -1.629 1.00 40.38 81 TYR B CA 1
ATOM 1659 C C . TYR B 1 81 ? -36.081 -34.441 -1.905 1.00 42.66 81 TYR B C 1
ATOM 1660 O O . TYR B 1 81 ? -36.736 -34.812 -2.891 1.00 42.72 81 TYR B O 1
ATOM 1669 N N . PRO B 1 82 ? -35.517 -35.311 -1.068 1.00 43.67 82 PRO B N 1
ATOM 1670 C CA . PRO B 1 82 ? -35.684 -36.759 -1.284 1.00 44.03 82 PRO B CA 1
ATOM 1671 C C . PRO B 1 82 ? -37.152 -37.152 -1.223 1.00 45.91 82 PRO B C 1
ATOM 1672 O O . PRO B 1 82 ? -37.847 -36.872 -0.241 1.00 49.63 82 PRO B O 1
ATOM 1676 N N . ASP B 1 83 ? -37.631 -37.758 -2.313 1.00 46.82 83 ASP B N 1
ATOM 1677 C CA . ASP B 1 83 ? -38.949 -38.372 -2.508 1.00 51.29 83 ASP B CA 1
ATOM 1678 C C . ASP B 1 83 ? -39.982 -37.403 -3.080 1.00 52.81 83 ASP B C 1
ATOM 1679 O O . ASP B 1 83 ? -41.057 -37.847 -3.478 1.00 56.42 83 ASP B O 1
ATOM 1684 N N . ASP B 1 84 ? -39.694 -36.100 -3.154 1.00 50.10 84 ASP B N 1
ATOM 1685 C CA . ASP B 1 84 ? -40.708 -35.171 -3.653 1.00 48.62 84 ASP B CA 1
ATOM 1686 C C . ASP B 1 84 ? -40.876 -35.256 -5.163 1.00 45.93 84 ASP B C 1
ATOM 1687 O O . ASP B 1 84 ? -41.942 -34.898 -5.682 1.00 48.24 84 ASP B O 1
ATOM 1692 N N . PHE B 1 85 ? -39.851 -35.707 -5.884 1.00 42.75 85 PHE B N 1
ATOM 1693 C CA . PHE B 1 85 ? -39.774 -35.499 -7.325 1.00 43.24 85 PHE B CA 1
ATOM 1694 C C . PHE B 1 85 ? -39.552 -36.825 -8.056 1.00 40.48 85 PHE B C 1
ATOM 1695 O O . PHE B 1 85 ? -38.664 -37.605 -7.706 1.00 41.26 85 PHE B O 1
ATOM 1703 N N . VAL B 1 86 ? -40.378 -37.081 -9.060 1.00 41.67 86 VAL B N 1
ATOM 1704 C CA . VAL B 1 86 ? -40.345 -38.304 -9.853 1.00 39.53 86 VAL B CA 1
ATOM 1705 C C . VAL B 1 86 ? -40.179 -37.910 -11.315 1.00 38.09 86 VAL B C 1
ATOM 1706 O O . VAL B 1 86 ? -40.922 -37.060 -11.824 1.00 33.11 86 VAL B O 1
ATOM 1710 N N . VAL B 1 87 ? -39.211 -38.520 -11.986 1.00 35.31 87 VAL B N 1
ATOM 1711 C CA . VAL B 1 87 ? -39.105 -38.434 -13.434 1.00 35.82 87 VAL B CA 1
ATOM 1712 C C . VAL B 1 87 ? -39.657 -39.726 -14.030 1.00 33.43 87 VAL B C 1
ATOM 1713 O O . VAL B 1 87 ? -39.296 -40.830 -13.595 1.00 32.86 87 VAL B O 1
ATOM 1717 N N . LEU B 1 88 ? -40.538 -39.589 -15.020 1.00 34.82 88 LEU B N 1
ATOM 1718 C CA . LEU B 1 88 ? -41.172 -40.721 -15.692 1.00 36.86 88 LEU B CA 1
ATOM 1719 C C . LEU B 1 88 ? -40.815 -40.680 -17.169 1.00 33.37 88 LEU B C 1
ATOM 1720 O O . LEU B 1 88 ? -41.218 -39.751 -17.881 1.00 31.54 88 LEU B O 1
ATOM 1725 N N . GLY B 1 89 ? -40.059 -41.684 -17.625 1.00 38.59 89 GLY B N 1
ATOM 1726 C CA . GLY B 1 89 ? -39.709 -41.821 -19.031 1.00 33.55 89 GLY B CA 1
ATOM 1727 C C . GLY B 1 89 ? -40.627 -42.797 -19.752 1.00 35.12 89 GLY B C 1
ATOM 1728 O O . GLY B 1 89 ? -40.859 -43.913 -19.282 1.00 38.19 89 GLY B O 1
ATOM 1729 N N . PHE B 1 90 ? -41.124 -42.366 -20.908 1.00 32.74 90 PHE B N 1
ATOM 1730 C CA . PHE B 1 90 ? -42.013 -43.171 -21.751 1.00 36.51 90 PHE B CA 1
ATOM 1731 C C . PHE B 1 90 ? -41.357 -43.345 -23.105 1.00 40.83 90 PHE B C 1
ATOM 1732 O O . PHE B 1 90 ? -41.329 -42.398 -23.913 1.00 42.26 90 PHE B O 1
ATOM 1740 N N . PRO B 1 91 ? -40.819 -44.519 -23.404 1.00 47.09 91 PRO B N 1
ATOM 1741 C CA . PRO B 1 91 ? -40.212 -44.735 -24.725 1.00 44.36 91 PRO B CA 1
ATOM 1742 C C . PRO B 1 91 ? -41.238 -44.613 -25.844 1.00 45.22 91 PRO B C 1
ATOM 1743 O O . PRO B 1 91 ? -42.411 -44.960 -25.684 1.00 48.64 91 PRO B O 1
ATOM 1747 N N . CYS B 1 92 ? -40.791 -44.089 -26.986 1.00 46.15 92 CYS B N 1
ATOM 1748 C CA . CYS B 1 92 ? -41.679 -43.881 -28.122 1.00 49.07 92 CYS B CA 1
ATOM 1749 C C . CYS B 1 92 ? -40.898 -44.024 -29.422 1.00 51.61 92 CYS B C 1
ATOM 1750 O O . CYS 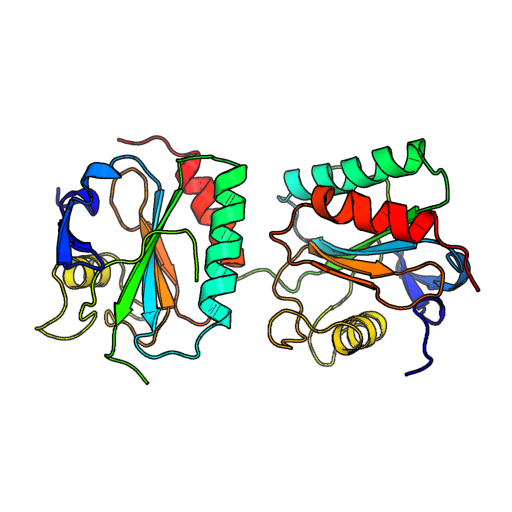B 1 92 ? -39.896 -43.334 -29.626 1.00 56.70 92 CYS B O 1
ATOM 1753 N N . ASN B 1 93 ? -41.369 -44.908 -30.301 1.00 56.14 93 ASN B N 1
ATOM 1754 C CA . ASN B 1 93 ? -40.725 -45.159 -31.587 1.00 60.33 93 ASN B CA 1
ATOM 1755 C C . ASN B 1 93 ? -41.267 -44.273 -32.702 1.00 59.72 93 ASN B C 1
ATOM 1756 O O . ASN B 1 93 ? -40.891 -44.463 -33.864 1.00 59.74 93 ASN B O 1
ATOM 1761 N N . GLN B 1 94 ? -42.111 -43.297 -32.367 1.00 52.83 94 GLN B N 1
ATOM 1762 C CA . GLN B 1 94 ? -42.821 -42.491 -33.347 1.00 51.39 94 GLN B CA 1
ATOM 1763 C C . GLN B 1 94 ? -41.978 -41.400 -33.981 1.00 55.17 94 GLN B C 1
ATOM 1764 O O . GLN B 1 94 ? -42.518 -40.637 -34.791 1.00 60.17 94 GLN B O 1
ATOM 1770 N N . PHE B 1 95 ? -40.695 -41.283 -33.652 1.00 56.70 95 PHE B N 1
ATOM 1771 C CA . PHE B 1 95 ? -39.883 -40.201 -34.201 1.00 59.97 95 PHE B CA 1
ATOM 1772 C C . PHE B 1 95 ? -38.599 -40.763 -34.805 1.00 58.60 95 PHE B C 1
ATOM 1773 O O . PHE B 1 95 ? -38.318 -41.966 -34.725 1.00 51.38 95 PHE B O 1
ATOM 1781 N N . GLY B 1 96 ? -37.823 -39.865 -35.417 1.00 62.38 96 GLY B N 1
ATOM 1782 C CA . GLY B 1 96 ? -36.565 -40.217 -36.052 1.00 68.57 96 GLY B CA 1
ATOM 1783 C C . GLY B 1 96 ? -36.096 -39.257 -37.136 1.00 75.13 96 GLY B C 1
ATOM 1784 O O . GLY B 1 96 ? -35.096 -39.510 -37.828 1.00 73.57 96 GLY B O 1
ATOM 1785 N N . LYS B 1 115 ? -29.146 -46.234 -19.303 1.00 66.24 115 LYS B N 1
ATOM 1786 C CA . LYS B 1 115 ? -28.997 -46.561 -17.888 1.00 66.13 115 LYS B CA 1
ATOM 1787 C C . LYS B 1 115 ? -29.179 -45.332 -16.989 1.00 67.73 115 LYS B C 1
ATOM 1788 O O . LYS B 1 115 ? -28.254 -44.533 -16.809 1.00 67.20 115 LYS B O 1
ATOM 1794 N N . VAL B 1 116 ? -30.386 -45.204 -16.429 1.00 65.22 116 VAL B N 1
ATOM 1795 C CA . VAL B 1 116 ? -30.767 -44.134 -15.509 1.00 58.65 116 VAL B CA 1
ATOM 1796 C C . VAL B 1 116 ? -31.420 -44.766 -14.274 1.00 53.61 116 VAL B C 1
ATOM 1797 O O . VAL B 1 116 ? -31.633 -45.976 -14.215 1.00 55.85 116 VAL B O 1
ATOM 1801 N N . THR B 1 117 ? -31.734 -43.933 -13.269 1.00 47.95 117 THR B N 1
ATOM 1802 C CA . THR B 1 117 ? -32.366 -44.420 -12.037 1.00 49.67 117 THR B CA 1
ATOM 1803 C C . THR B 1 117 ? -33.851 -44.072 -11.911 1.00 50.24 117 THR B C 1
ATOM 1804 O O . THR B 1 117 ? -34.553 -44.711 -11.118 1.00 49.49 117 THR B O 1
ATOM 1808 N N . PHE B 1 118 ? -34.349 -43.069 -12.638 1.00 48.20 118 PHE B N 1
ATOM 1809 C CA . PHE B 1 118 ? -35.766 -42.776 -12.578 1.00 42.78 118 PHE B CA 1
ATOM 1810 C C . PHE B 1 118 ? -36.546 -43.848 -13.334 1.00 43.36 118 PHE B C 1
ATOM 1811 O O . PHE B 1 118 ? -36.004 -44.526 -14.215 1.00 40.19 118 PHE B O 1
ATOM 1819 N N . PRO B 1 119 ? -37.811 -44.048 -12.967 1.00 42.81 119 PRO B N 1
ATOM 1820 C CA . PRO B 1 119 ? -38.599 -45.116 -13.594 1.00 41.41 119 PRO B CA 1
ATOM 1821 C C . PRO B 1 119 ? -38.747 -44.917 -15.096 1.00 41.43 119 PRO B C 1
ATOM 1822 O O . PRO B 1 119 ? -38.975 -43.802 -15.580 1.00 38.81 119 PRO B O 1
ATOM 1826 N N . VAL B 1 120 ? -38.625 -46.022 -15.830 1.00 40.35 120 VAL B N 1
ATOM 1827 C CA . VAL B 1 120 ? -38.890 -46.063 -17.264 1.00 44.97 120 VAL B CA 1
ATOM 1828 C C . VAL B 1 120 ? -40.056 -47.004 -17.514 1.00 42.74 120 VAL B C 1
ATOM 1829 O O . VAL B 1 120 ? -40.067 -48.140 -17.023 1.00 43.94 120 VAL B O 1
ATOM 1833 N N . MET B 1 121 ? -41.030 -46.534 -18.274 1.00 46.13 121 MET B N 1
ATOM 1834 C CA . MET B 1 121 ? -42.297 -47.227 -18.397 1.00 46.23 121 MET B CA 1
ATOM 1835 C C . MET B 1 121 ? -42.356 -47.974 -19.723 1.00 46.86 121 MET B C 1
ATOM 1836 O O . MET B 1 121 ? -41.428 -47.933 -20.542 1.00 48.29 121 MET B O 1
ATOM 1841 N N . GLY B 1 122 ? -43.467 -48.663 -19.932 1.00 44.60 122 GLY B N 1
ATOM 1842 C CA . GLY B 1 122 ? -43.678 -49.377 -21.173 1.00 49.34 122 GLY B CA 1
ATOM 1843 C C . GLY B 1 122 ? -43.619 -48.458 -22.371 1.00 45.63 122 GLY B C 1
ATOM 1844 O O . GLY B 1 122 ? -43.608 -47.232 -22.275 1.00 47.53 122 GLY B O 1
ATOM 1845 N N . LYS B 1 123 ? -43.576 -49.078 -23.537 1.00 47.09 123 LYS B N 1
ATOM 1846 C CA . LYS B 1 123 ? -43.550 -48.315 -24.770 1.00 45.82 123 LYS B CA 1
ATOM 1847 C C . LYS B 1 123 ? -44.954 -47.860 -25.103 1.00 50.59 123 LYS B C 1
ATOM 1848 O O . LYS B 1 123 ? -45.913 -48.632 -24.982 1.00 51.20 123 LYS B O 1
ATOM 1854 N N . ILE B 1 124 ? -45.077 -46.587 -25.502 1.00 52.46 124 ILE B N 1
ATOM 1855 C CA . ILE B 1 124 ? -46.367 -45.990 -25.824 1.00 45.00 124 ILE B CA 1
ATOM 1856 C C . ILE B 1 124 ? -46.258 -45.125 -27.065 1.00 48.16 124 ILE B C 1
ATOM 1857 O O . ILE B 1 124 ? -45.175 -44.693 -27.472 1.00 46.64 124 ILE B O 1
ATOM 1862 N N . ASN B 1 125 ? -47.425 -44.862 -27.644 1.00 48.05 125 ASN B N 1
ATOM 1863 C CA . ASN B 1 125 ? -47.572 -43.845 -28.656 1.00 46.13 125 ASN B CA 1
ATOM 1864 C C . ASN B 1 125 ? -47.934 -42.533 -27.999 1.00 40.89 125 ASN B C 1
ATOM 1865 O O . ASN B 1 125 ? -48.790 -42.478 -27.113 1.00 42.08 125 ASN B O 1
ATOM 1870 N N . VAL B 1 126 ? -47.284 -41.478 -28.457 1.00 43.31 126 VAL B N 1
ATOM 1871 C CA . VAL B 1 126 ? -47.499 -40.147 -27.927 1.00 41.34 126 VAL B CA 1
ATOM 1872 C C . VAL B 1 126 ? -48.414 -39.288 -28.823 1.00 41.41 126 VAL B C 1
ATOM 1873 O O . VAL B 1 126 ? -49.059 -38.359 -28.312 1.00 41.47 126 VAL B O 1
ATOM 1877 N N . ASN B 1 127 ? -48.539 -39.603 -30.119 1.00 44.70 127 ASN B N 1
ATOM 1878 C CA . ASN B 1 127 ? -49.340 -38.843 -31.082 1.00 47.13 127 ASN B CA 1
ATOM 1879 C C . ASN B 1 127 ? -50.347 -39.755 -31.768 1.00 44.99 127 ASN B C 1
ATOM 1880 O O . ASN B 1 127 ? -50.291 -40.978 -31.636 1.00 45.24 127 ASN B O 1
ATOM 1885 N N . GLY B 1 128 ? -51.276 -39.138 -32.517 1.00 43.47 128 GLY B N 1
ATOM 1886 C CA . GLY B 1 128 ? -52.255 -39.879 -33.289 1.00 43.36 128 GLY B CA 1
ATOM 1887 C C . GLY B 1 128 ? -53.396 -40.461 -32.465 1.00 48.59 128 GLY B C 1
ATOM 1888 O O . GLY B 1 128 ? -53.445 -40.357 -31.235 1.00 48.45 128 GLY B O 1
ATOM 1889 N N . ASP B 1 129 ? -54.337 -41.103 -33.177 1.00 48.38 129 ASP B N 1
ATOM 1890 C CA . ASP B 1 129 ? -55.505 -41.695 -32.524 1.00 49.12 129 ASP B CA 1
ATOM 1891 C C . ASP B 1 129 ? -55.103 -42.820 -31.579 1.00 51.55 129 ASP B C 1
ATOM 1892 O O . ASP B 1 129 ? -55.831 -43.119 -30.618 1.00 49.69 129 ASP B O 1
ATOM 1897 N N . ASP B 1 130 ? -53.949 -43.439 -31.845 1.00 44.80 130 ASP B N 1
ATOM 1898 C CA . ASP B 1 130 ? -53.300 -44.522 -31.115 1.00 46.72 130 ASP B CA 1
ATOM 1899 C C . ASP B 1 130 ? -52.493 -44.044 -29.900 1.00 43.43 130 ASP B C 1
ATOM 1900 O O . ASP B 1 130 ? -51.753 -44.836 -29.306 1.00 36.87 130 ASP B O 1
ATOM 1905 N N . ALA B 1 131 ? -52.562 -42.765 -29.558 1.00 43.10 131 ALA B N 1
ATOM 1906 C CA . ALA B 1 131 ? -51.783 -42.267 -28.439 1.00 43.82 131 ALA B CA 1
ATOM 1907 C C . ALA B 1 131 ? -52.341 -42.814 -27.134 1.00 42.20 131 ALA B C 1
ATOM 1908 O O . ALA B 1 131 ? -53.544 -43.059 -27.001 1.00 45.10 131 ALA B O 1
ATOM 1910 N N . HIS B 1 132 ? -51.465 -43.011 -26.166 1.00 36.76 132 HIS B N 1
ATOM 1911 C CA . HIS B 1 132 ? -51.956 -43.465 -24.878 1.00 39.33 132 HIS B CA 1
ATOM 1912 C C . HIS B 1 132 ? -52.868 -42.392 -24.280 1.00 37.84 132 HIS B C 1
ATOM 1913 O O . HIS B 1 132 ? -52.609 -41.192 -24.469 1.00 35.45 132 HIS B O 1
ATOM 1920 N N . PRO B 1 133 ? -53.953 -42.781 -23.577 1.00 34.11 133 PRO B N 1
ATOM 1921 C CA . PRO B 1 133 ? -54.835 -41.774 -22.954 1.00 37.46 133 PRO B CA 1
ATOM 1922 C C . PRO B 1 133 ? -54.098 -40.672 -22.206 1.00 35.15 133 PRO B C 1
ATOM 1923 O O . PRO B 1 133 ? -54.470 -39.495 -22.320 1.00 34.36 133 PRO B O 1
ATOM 1927 N N . LEU B 1 134 ? -53.041 -41.018 -21.468 1.00 32.60 134 LEU B N 1
ATOM 1928 C CA . LEU B 1 134 ? -52.320 -40.007 -20.705 1.00 32.77 134 LEU B CA 1
ATOM 1929 C C . LEU B 1 134 ? -51.765 -38.898 -21.605 1.00 37.82 134 LEU B C 1
ATOM 1930 O O . LEU B 1 134 ? -51.786 -37.715 -21.227 1.00 36.01 134 LEU B O 1
ATOM 1935 N N . TYR B 1 135 ? -51.263 -39.250 -22.800 1.00 35.00 135 TYR B N 1
ATOM 1936 C CA . TYR B 1 135 ? -50.717 -38.214 -23.674 1.00 33.65 135 TYR B CA 1
ATOM 1937 C C . TYR B 1 135 ? -51.817 -37.467 -24.409 1.00 34.96 135 TYR B C 1
ATOM 1938 O O . TYR B 1 135 ? -51.698 -36.254 -24.618 1.00 36.07 135 TYR B O 1
ATOM 1947 N N . LYS B 1 136 ? -52.904 -38.151 -24.776 1.00 36.37 136 LYS B N 1
ATOM 1948 C CA . LYS B 1 136 ? -54.094 -37.430 -25.208 1.00 34.39 136 LYS B CA 1
ATOM 1949 C C . LYS B 1 136 ? -54.480 -36.358 -24.183 1.00 38.16 136 LYS B C 1
ATOM 1950 O O . LYS B 1 136 ? -54.678 -35.187 -24.544 1.00 34.48 136 LYS B O 1
ATOM 1956 N N . TRP B 1 137 ? -54.473 -36.713 -22.889 1.00 34.09 137 TRP B N 1
ATOM 1957 C CA . TRP B 1 137 ? -54.800 -35.758 -21.827 1.00 33.96 137 TRP B CA 1
ATOM 1958 C C . TRP B 1 137 ? -53.749 -34.660 -21.683 1.00 34.89 137 TRP B C 1
ATOM 1959 O O . TRP B 1 137 ? -54.085 -33.464 -21.719 1.00 33.63 137 TRP B O 1
ATOM 1970 N N . LEU B 1 138 ? -52.474 -35.050 -21.457 1.00 34.96 138 LEU B N 1
ATOM 1971 C CA . LEU B 1 138 ? -51.384 -34.075 -21.277 1.00 35.73 138 LEU B CA 1
ATOM 1972 C C . LEU B 1 138 ? -51.329 -33.055 -22.410 1.00 38.43 138 LEU B C 1
ATOM 1973 O O . LEU B 1 138 ? -51.061 -31.866 -22.175 1.00 33.55 138 LEU B O 1
ATOM 1978 N N . LYS B 1 139 ? -51.572 -33.510 -23.650 1.00 36.77 139 LYS B N 1
ATOM 1979 C CA . LYS B 1 139 ? -51.438 -32.636 -24.812 1.00 38.06 139 LYS B CA 1
ATOM 1980 C C . LYS B 1 139 ? -52.512 -31.554 -24.816 1.00 38.18 139 LYS B C 1
ATOM 1981 O O . LYS B 1 139 ? -52.200 -30.370 -24.988 1.00 39.92 139 LYS B O 1
ATOM 1987 N N . LYS B 1 140 ? -53.780 -31.932 -24.598 1.00 37.18 140 LYS B N 1
ATOM 1988 C CA . LYS B 1 140 ? -54.839 -30.931 -24.626 1.00 36.26 140 LYS B CA 1
ATOM 1989 C C . LYS B 1 140 ? -54.843 -30.074 -23.365 1.00 41.78 140 LYS B C 1
ATOM 1990 O O . LYS B 1 140 ? -55.278 -28.919 -23.421 1.00 47.13 140 LYS B O 1
ATOM 1996 N N . GLU B 1 141 ? -54.338 -30.582 -22.231 1.00 39.97 141 GLU B N 1
ATOM 1997 C CA . GLU B 1 141 ? -54.203 -29.718 -21.054 1.00 36.78 141 GLU B CA 1
ATOM 1998 C C . GLU B 1 141 ? -53.199 -28.596 -21.303 1.00 40.15 141 GLU B C 1
ATOM 1999 O O . GLU B 1 141 ? -53.497 -27.422 -21.065 1.00 45.43 141 GLU B O 1
ATOM 2005 N N . LYS B 1 142 ? -51.993 -28.931 -21.766 1.00 38.53 142 LYS B N 1
ATOM 2006 C CA . LYS B 1 142 ? -50.939 -27.940 -21.982 1.00 38.23 142 LYS B CA 1
ATOM 2007 C C . LYS B 1 142 ? -50.510 -27.973 -23.444 1.00 41.58 142 LYS B C 1
ATOM 2008 O O . LYS B 1 142 ? -49.656 -28.785 -23.842 1.00 36.34 142 LYS B O 1
ATOM 2014 N N . PRO B 1 143 ? -51.081 -27.116 -24.282 1.00 37.94 143 PRO B N 1
ATOM 2015 C CA . PRO B 1 143 ? -50.715 -27.118 -25.700 1.00 36.02 143 PRO B CA 1
ATOM 2016 C C . PRO B 1 143 ? -49.348 -26.500 -25.947 1.00 35.70 143 PRO B C 1
ATOM 2017 O O . PRO B 1 143 ? -48.773 -25.819 -25.097 1.00 37.72 143 PRO B O 1
ATOM 2021 N N . GLY B 1 144 ? -48.819 -26.782 -27.136 1.00 38.10 144 GLY B N 1
ATOM 2022 C CA . GLY B 1 144 ? -47.522 -26.301 -27.547 1.00 29.84 144 GLY B CA 1
ATOM 2023 C C . GLY B 1 144 ? -47.579 -24.857 -27.989 1.00 41.93 144 GLY B C 1
ATOM 2024 O O . GLY B 1 144 ? -48.506 -24.107 -27.670 1.00 40.36 144 GLY B O 1
ATOM 2025 N N . LEU B 1 145 ? -46.582 -24.479 -28.792 1.00 51.44 145 LEU B N 1
ATOM 2026 C CA . LEU B 1 145 ? -46.179 -23.078 -28.867 1.00 50.54 145 LEU B CA 1
ATOM 2027 C C . LEU B 1 145 ? -47.318 -22.189 -29.352 1.00 47.84 145 LEU B C 1
ATOM 2028 O O . LEU B 1 145 ? -47.636 -21.165 -28.727 1.00 56.17 145 LEU B O 1
ATOM 2033 N N . LEU B 1 146 ? -47.948 -22.555 -30.455 1.00 42.32 146 LEU B N 1
ATOM 2034 C CA . LEU B 1 146 ? -49.021 -21.739 -31.014 1.00 37.59 146 LEU B CA 1
ATOM 2035 C C . LEU B 1 146 ? -50.329 -22.488 -30.976 1.00 34.30 146 LEU B C 1
ATOM 2036 O O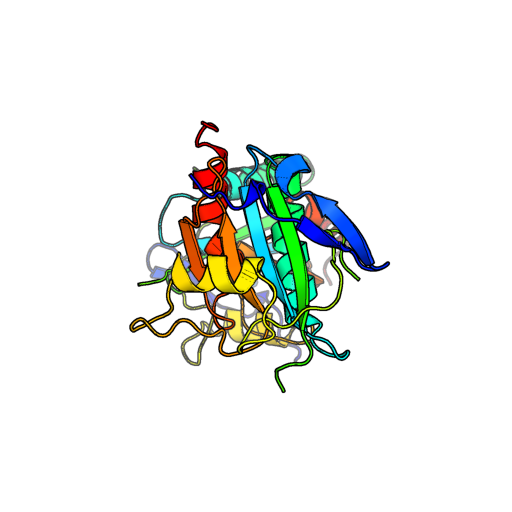 . LEU B 1 146 ? -51.107 -22.442 -31.918 1.00 33.73 146 LEU B O 1
ATOM 2041 N N . GLY B 1 147 ? -50.578 -23.188 -29.874 1.00 35.86 147 GLY B N 1
ATOM 2042 C CA . GLY B 1 147 ? -51.730 -24.042 -29.753 1.00 38.20 147 GLY B CA 1
ATOM 2043 C C . GLY B 1 147 ? -51.524 -25.452 -30.261 1.00 42.38 147 GLY B C 1
ATOM 2044 O O . GLY B 1 147 ? -52.349 -26.333 -29.949 1.00 38.09 147 GLY B O 1
ATOM 2045 N N . LEU B 1 148 ? -50.454 -25.695 -31.024 1.00 42.84 148 LEU B N 1
ATOM 2046 C CA . LEU B 1 148 ? -50.217 -27.020 -31.586 1.00 38.13 148 LEU B CA 1
ATOM 2047 C C . LEU B 1 148 ? -49.978 -28.018 -30.462 1.00 35.88 148 LEU B C 1
ATOM 2048 O O . LEU B 1 148 ? -49.119 -27.809 -29.599 1.00 41.77 148 LEU B O 1
ATOM 2053 N N . GLU B 1 149 ? -50.735 -29.108 -30.468 1.00 35.49 149 GLU B N 1
ATOM 2054 C CA . GLU B 1 149 ? -50.764 -29.981 -29.307 1.00 41.25 149 GLU B CA 1
ATOM 2055 C C . GLU B 1 149 ? -49.901 -31.240 -29.452 1.00 40.59 149 GLU B C 1
ATOM 2056 O O . GLU B 1 149 ? -49.419 -31.753 -28.432 1.00 35.71 149 GLU B O 1
ATOM 2062 N N . ARG B 1 150 ? -49.615 -31.701 -30.672 1.00 40.81 150 ARG B N 1
ATOM 2063 C CA . ARG B 1 150 ? -48.772 -32.881 -30.822 1.00 41.35 150 ARG B CA 1
ATOM 2064 C C . ARG B 1 150 ? -47.353 -32.651 -30.279 1.00 40.34 150 ARG B C 1
ATOM 2065 O O . ARG B 1 150 ? -46.840 -31.531 -30.195 1.00 33.67 150 ARG B O 1
ATOM 2073 N N . VAL B 1 151 ? -46.722 -33.755 -29.921 1.00 37.04 151 VAL B N 1
ATOM 2074 C CA . VAL B 1 151 ? -45.317 -33.765 -29.550 1.00 43.88 151 VAL B CA 1
ATOM 2075 C C . VAL B 1 151 ? -44.471 -33.806 -30.817 1.00 45.09 151 VAL B C 1
ATOM 2076 O O . VAL B 1 151 ? -44.679 -34.653 -31.696 1.00 43.67 151 VAL B O 1
ATOM 2080 N N . LYS B 1 152 ? -43.530 -32.872 -30.929 1.00 48.03 152 LYS B N 1
ATOM 2081 C CA . LYS B 1 152 ? -42.779 -32.723 -32.171 1.00 49.88 152 LYS B CA 1
ATOM 2082 C C . LYS B 1 152 ? -41.559 -33.626 -32.253 1.00 49.97 152 LYS B C 1
ATOM 2083 O O . LYS B 1 152 ? -41.245 -34.110 -33.345 1.00 51.75 152 LYS B O 1
ATOM 2089 N N . TRP B 1 153 ? -40.869 -33.900 -31.149 1.00 48.21 153 TRP B N 1
ATOM 2090 C CA . TRP B 1 153 ? -39.756 -34.841 -31.233 1.00 49.67 153 TRP B CA 1
ATOM 2091 C C . TRP B 1 153 ? -39.609 -35.575 -29.903 1.00 46.55 153 TRP B C 1
ATOM 2092 O O . TRP B 1 153 ? -40.422 -35.419 -28.990 1.00 42.85 153 TRP B O 1
ATOM 2103 N N . ASN B 1 154 ? -38.570 -36.398 -29.801 1.00 50.23 154 ASN B N 1
ATOM 2104 C CA . ASN B 1 154 ? -38.256 -37.059 -28.540 1.00 49.02 154 ASN B CA 1
ATOM 2105 C C . ASN B 1 154 ? -37.964 -36.029 -27.447 1.00 43.84 154 ASN B C 1
ATOM 2106 O O . ASN B 1 154 ? -37.604 -34.881 -27.723 1.00 44.72 154 ASN B O 1
ATOM 2111 N N . PHE B 1 155 ? -38.174 -36.439 -26.192 1.00 41.56 155 PHE B N 1
ATOM 2112 C CA . PHE B 1 155 ? -37.744 -35.680 -25.006 1.00 43.09 155 PHE B CA 1
ATOM 2113 C C . PHE B 1 155 ? -38.468 -34.339 -24.829 1.00 39.94 155 PHE B C 1
ATOM 2114 O O . PHE B 1 155 ? -37.879 -33.373 -24.344 1.00 43.18 155 PHE B O 1
ATOM 2122 N N . GLU B 1 156 ? -39.755 -34.281 -25.165 1.00 40.78 156 GLU B N 1
ATOM 2123 C CA . GLU B 1 156 ? -40.592 -33.162 -24.732 1.00 41.79 156 GLU B CA 1
ATOM 2124 C C . GLU B 1 156 ? -40.964 -33.407 -23.269 1.00 36.39 156 GLU B C 1
ATOM 2125 O O . GLU B 1 156 ? -41.184 -34.554 -22.865 1.00 35.89 156 GLU B O 1
ATOM 2131 N N . LYS B 1 157 ? -40.955 -32.354 -22.447 1.00 39.14 157 LYS B N 1
ATOM 2132 C CA . LYS B 1 157 ? -41.096 -32.515 -20.996 1.00 36.53 157 LYS B CA 1
ATOM 2133 C C . LYS B 1 157 ? -42.361 -31.831 -20.476 1.00 35.44 157 LYS B C 1
ATOM 2134 O O . LYS B 1 157 ? -42.605 -30.655 -20.770 1.00 38.24 157 LYS B O 1
ATOM 2140 N N . PHE B 1 158 ? -43.159 -32.569 -19.703 1.00 34.75 158 PHE B N 1
ATOM 2141 C CA . PHE B 1 158 ? -44.374 -32.078 -19.053 1.00 29.65 158 PHE B CA 1
ATOM 2142 C C . PHE B 1 158 ? -44.171 -32.124 -17.547 1.00 30.85 158 PHE B C 1
ATOM 2143 O O . PHE B 1 158 ? -43.867 -33.190 -16.998 1.00 30.71 158 PHE B O 1
ATOM 2151 N N . LEU B 1 159 ? -44.375 -30.999 -16.870 1.00 31.38 159 LEU B N 1
ATOM 2152 C CA . LEU B 1 159 ? -44.219 -30.935 -15.422 1.00 33.07 159 LEU B CA 1
ATOM 2153 C C . LEU B 1 159 ? -45.589 -31.001 -14.752 1.00 36.45 159 LEU B C 1
ATOM 2154 O O . LEU B 1 159 ? -46.473 -30.209 -15.080 1.00 38.67 159 LEU B O 1
ATOM 2159 N N . ILE B 1 160 ? -45.764 -31.934 -13.812 1.00 36.73 160 ILE B N 1
ATOM 2160 C CA . ILE B 1 160 ? -47.030 -32.120 -13.100 1.00 35.74 160 ILE B CA 1
ATOM 2161 C C . ILE B 1 160 ? -46.861 -31.601 -11.679 1.00 41.37 160 ILE B C 1
ATOM 2162 O O . ILE B 1 160 ? -45.885 -31.950 -10.990 1.00 38.71 160 ILE B O 1
ATOM 2167 N N . GLY B 1 161 ? -47.817 -30.760 -11.233 1.00 38.03 161 GLY B N 1
ATOM 2168 C CA . GLY B 1 161 ? -47.782 -30.269 -9.874 1.00 35.10 161 GLY B CA 1
ATOM 2169 C C . GLY B 1 161 ? -48.417 -31.249 -8.913 1.00 36.66 161 GLY B C 1
ATOM 2170 O O . GLY B 1 161 ? -49.085 -32.206 -9.322 1.00 33.97 161 GLY B O 1
ATOM 2171 N N . ARG B 1 162 ? -48.217 -30.986 -7.613 1.00 38.01 162 ARG B N 1
ATOM 2172 C CA . ARG B 1 162 ? -48.774 -31.867 -6.586 1.00 41.26 162 ARG B CA 1
ATOM 2173 C C . ARG B 1 162 ? -50.284 -32.016 -6.674 1.00 33.80 162 ARG B C 1
ATOM 2174 O O . ARG B 1 162 ? -50.829 -32.984 -6.138 1.00 39.12 162 ARG B O 1
ATOM 2182 N N . ASP B 1 163 ? -50.971 -31.096 -7.323 1.00 36.60 163 ASP B N 1
ATOM 2183 C CA . ASP B 1 163 ? -52.411 -31.212 -7.518 1.00 36.16 163 ASP B CA 1
ATOM 2184 C C . ASP B 1 163 ? -52.795 -32.011 -8.760 1.00 35.34 163 ASP B C 1
ATOM 2185 O O . ASP B 1 163 ? -53.991 -32.086 -9.080 1.00 33.33 163 ASP B O 1
ATOM 2190 N N . GLY B 1 164 ? -51.818 -32.571 -9.484 1.00 35.37 164 GLY B N 1
ATOM 2191 C CA . GLY B 1 164 ? -52.081 -33.404 -10.644 1.00 32.15 164 GLY B CA 1
ATOM 2192 C C . GLY B 1 164 ? -52.413 -32.679 -11.932 1.00 36.47 164 GLY B C 1
ATOM 2193 O O . GLY B 1 164 ? -52.848 -33.328 -12.892 1.00 36.00 164 GLY B O 1
ATOM 2194 N N . LYS B 1 165 ? -52.252 -31.360 -11.991 1.00 38.15 165 LYS B N 1
ATOM 2195 C CA . LYS B 1 165 ? -52.538 -30.615 -13.209 1.00 42.68 165 LYS B CA 1
ATOM 2196 C C . LYS B 1 165 ? -51.225 -30.155 -13.836 1.00 38.95 165 LYS B C 1
ATOM 2197 O O . LYS B 1 165 ? -50.220 -29.986 -13.145 1.00 37.88 165 LYS B O 1
ATOM 2203 N N . VAL B 1 166 ? -51.218 -29.998 -15.159 1.00 42.13 166 VAL B N 1
ATOM 2204 C CA . VAL B 1 166 ? -49.962 -29.752 -15.871 1.00 39.48 166 VAL B CA 1
ATOM 2205 C C . VAL B 1 166 ? -49.591 -28.279 -15.735 1.00 38.91 166 VAL B C 1
ATOM 2206 O O . VAL B 1 166 ? -50.325 -27.396 -16.186 1.00 43.81 166 VAL B O 1
ATOM 2210 N N . ILE B 1 167 ? -48.452 -28.008 -15.095 1.00 41.23 167 ILE B N 1
ATOM 2211 C CA . ILE B 1 167 ? -48.014 -26.637 -14.849 1.00 40.01 167 ILE B CA 1
ATOM 2212 C C . ILE B 1 167 ? -47.021 -26.114 -15.882 1.00 34.63 167 ILE B C 1
ATOM 2213 O O . ILE B 1 167 ? -46.681 -24.926 -15.834 1.00 40.12 167 ILE B O 1
ATOM 2218 N N . GLY B 1 168 ? -46.567 -26.940 -16.821 1.00 40.70 168 GLY B N 1
ATOM 2219 C CA . GLY B 1 168 ? -45.529 -26.528 -17.753 1.00 38.57 168 GLY B CA 1
ATOM 2220 C C . GLY B 1 168 ? -45.302 -27.580 -18.818 1.00 38.53 168 GLY B C 1
ATOM 2221 O O . GLY B 1 168 ? -45.539 -28.773 -18.601 1.00 37.45 168 GLY B O 1
ATOM 2222 N N . ARG B 1 169 ? -44.844 -27.115 -19.984 1.00 37.59 169 ARG B N 1
ATOM 2223 C CA . ARG B 1 169 ? -44.461 -27.982 -21.096 1.00 36.23 169 ARG B CA 1
ATOM 2224 C C . ARG B 1 169 ? -43.280 -27.377 -21.854 1.00 36.75 169 ARG B C 1
ATOM 2225 O O . ARG B 1 169 ? -43.333 -26.213 -22.249 1.00 39.71 169 ARG B O 1
ATOM 2233 N N . TRP B 1 170 ? -42.213 -28.147 -22.045 1.00 37.48 170 TRP B N 1
ATOM 2234 C CA . TRP B 1 170 ? -41.030 -27.672 -22.753 1.00 36.60 170 TRP B CA 1
ATOM 2235 C C . TRP B 1 170 ? -40.707 -28.651 -23.864 1.00 39.28 170 TRP B C 1
ATOM 2236 O O . TRP B 1 170 ? -40.954 -29.853 -23.729 1.00 41.79 170 TRP B O 1
ATOM 2247 N N . ALA B 1 171 ? -40.139 -28.134 -24.955 1.00 45.03 171 ALA B N 1
ATOM 2248 C CA . ALA B 1 171 ? -39.786 -28.953 -26.110 1.00 47.07 171 ALA B CA 1
ATOM 2249 C C . ALA B 1 171 ? -38.413 -29.593 -25.903 1.00 45.70 171 ALA B C 1
ATOM 2250 O O . ALA B 1 171 ? -37.778 -29.426 -24.859 1.00 47.91 171 ALA B O 1
ATOM 2252 N N . SER B 1 172 ? -37.933 -30.330 -26.916 1.00 52.54 172 SER B N 1
ATOM 2253 C CA . SER B 1 172 ? -36.653 -31.030 -26.788 1.00 49.71 172 SER B CA 1
ATOM 2254 C C . SER B 1 172 ? -35.461 -30.083 -26.709 1.00 55.42 172 SER B C 1
ATOM 2255 O O . SER B 1 172 ? -34.419 -30.469 -26.161 1.00 59.24 172 SER B O 1
ATOM 2258 N N . THR B 1 173 ? -35.600 -28.852 -27.224 1.00 57.55 173 THR B N 1
ATOM 2259 C CA . THR B 1 173 ? -34.530 -27.853 -27.248 1.00 58.40 173 THR B CA 1
ATOM 2260 C C . THR B 1 173 ? -34.232 -27.248 -25.876 1.00 59.59 173 THR B C 1
ATOM 2261 O O . THR B 1 173 ? -33.187 -26.606 -25.714 1.00 67.80 173 THR B O 1
ATOM 2265 N N . THR B 1 174 ? -35.107 -27.415 -24.892 1.00 54.76 174 THR B N 1
ATOM 2266 C CA . THR B 1 174 ? -34.903 -26.815 -23.581 1.00 55.92 174 THR B CA 1
ATOM 2267 C C . THR B 1 174 ? -34.128 -27.768 -22.682 1.00 56.72 174 THR B C 1
ATOM 2268 O O . THR B 1 174 ? -34.421 -28.965 -22.637 1.00 53.11 174 THR B O 1
ATOM 2272 N N . GLU B 1 175 ? -33.128 -27.232 -21.973 1.00 61.45 175 GLU B N 1
ATOM 2273 C CA . GLU B 1 175 ? -32.295 -28.047 -21.100 1.00 55.84 175 GLU B CA 1
ATOM 2274 C C . GLU B 1 175 ? -33.026 -28.342 -19.792 1.00 58.30 175 GLU B C 1
ATOM 2275 O O . GLU B 1 175 ? -33.663 -27.451 -19.223 1.00 58.03 175 GLU B O 1
ATOM 2281 N N . PRO B 1 176 ? -32.938 -29.576 -19.295 1.00 57.62 176 PRO B N 1
ATOM 2282 C CA . PRO B 1 176 ? -33.490 -29.881 -17.966 1.00 53.70 176 PRO B CA 1
ATOM 2283 C C . PRO B 1 176 ? -33.000 -28.950 -16.867 1.00 52.46 176 PRO B C 1
ATOM 2284 O O . PRO B 1 176 ? -33.754 -28.677 -15.924 1.00 49.23 176 PRO B O 1
ATOM 2288 N N . GLU B 1 177 ? -31.755 -28.465 -16.945 1.00 55.34 177 GLU B N 1
ATOM 2289 C CA . GLU B 1 177 ? -31.231 -27.592 -15.892 1.00 56.49 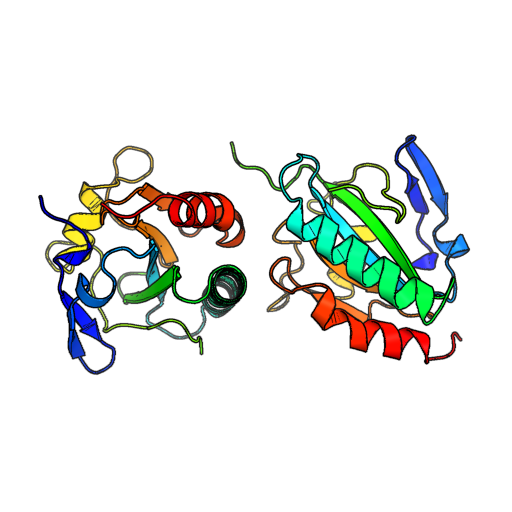177 GLU B CA 1
ATOM 2290 C C . GLU B 1 177 ? -32.018 -26.295 -15.790 1.00 54.06 177 GLU B C 1
ATOM 2291 O O . GLU B 1 177 ? -32.036 -25.663 -14.727 1.00 50.63 177 GLU B O 1
ATOM 2297 N N . LYS B 1 178 ? -32.665 -25.888 -16.882 1.00 50.10 178 LYS B N 1
ATOM 2298 C CA . LYS B 1 178 ? -33.539 -24.726 -16.918 1.00 50.44 178 LYS B CA 1
ATOM 2299 C C . LYS B 1 178 ? -34.887 -24.963 -16.250 1.00 54.71 178 LYS B C 1
ATOM 2300 O O . LYS B 1 178 ? -35.625 -23.997 -16.026 1.00 53.93 178 LYS B O 1
ATOM 2306 N N . ILE B 1 179 ? -35.246 -26.223 -15.986 1.00 52.83 179 ILE B N 1
ATOM 2307 C CA . ILE B 1 179 ? -36.562 -26.557 -15.444 1.00 54.77 179 ILE B CA 1
ATOM 2308 C C . ILE B 1 179 ? -36.531 -26.614 -13.922 1.00 49.28 179 ILE B C 1
ATOM 2309 O O . ILE B 1 179 ? -37.597 -26.579 -13.294 1.00 49.28 179 ILE B O 1
ATOM 2314 N N . GLN B 1 180 ? -35.334 -26.670 -13.322 1.00 48.74 180 GLN B N 1
ATOM 2315 C CA . GLN B 1 180 ? -35.199 -26.862 -11.881 1.00 47.57 180 GLN B CA 1
ATOM 2316 C C . GLN B 1 180 ? -35.928 -25.790 -11.088 1.00 45.95 180 GLN B C 1
ATOM 2317 O O . GLN B 1 180 ? -36.511 -26.087 -10.040 1.00 49.59 180 GLN B O 1
ATOM 2323 N N . ASP B 1 181 ? -35.884 -24.537 -11.555 1.00 47.74 181 ASP B N 1
ATOM 2324 C CA . ASP B 1 181 ? -36.614 -23.454 -10.892 1.00 45.78 181 ASP B CA 1
ATOM 2325 C C . ASP B 1 181 ? -38.079 -23.810 -10.677 1.00 41.51 181 ASP B C 1
ATOM 2326 O O . ASP B 1 181 ? -38.579 -23.771 -9.547 1.00 41.57 181 ASP B O 1
ATOM 2331 N N . LYS B 1 182 ? -38.779 -24.150 -11.761 1.00 40.42 182 LYS B N 1
ATOM 2332 C CA . LYS B 1 182 ? -40.206 -24.443 -11.710 1.00 45.42 182 LYS B CA 1
ATOM 2333 C C . LYS B 1 182 ? -40.510 -25.752 -10.983 1.00 48.83 182 LYS B C 1
ATOM 2334 O O . LYS B 1 182 ? -41.628 -25.933 -10.475 1.00 43.81 182 LYS B O 1
ATOM 2340 N N . ILE B 1 183 ? -39.554 -26.683 -10.945 1.00 45.62 183 ILE B N 1
ATOM 2341 C CA . ILE B 1 183 ? -39.769 -27.906 -10.186 1.00 43.24 183 ILE B CA 1
ATOM 2342 C C . ILE B 1 183 ? -39.709 -27.612 -8.697 1.00 40.25 183 ILE B C 1
ATOM 2343 O O . ILE B 1 183 ? -40.618 -27.973 -7.942 1.00 45.96 183 ILE B O 1
ATOM 2348 N N . ILE B 1 184 ? -38.642 -26.941 -8.259 1.00 35.91 184 ILE B N 1
ATOM 2349 C CA . ILE B 1 184 ? -38.460 -26.618 -6.846 1.00 37.77 184 ILE B CA 1
ATOM 2350 C C . ILE B 1 184 ? -39.591 -25.716 -6.337 1.00 41.59 184 ILE B C 1
ATOM 2351 O O . ILE B 1 184 ? -40.102 -25.907 -5.223 1.00 39.23 184 ILE B O 1
ATOM 2356 N N . GLU B 1 185 ? -40.024 -24.744 -7.155 1.00 39.90 185 GLU B N 1
ATOM 2357 C CA . GLU B 1 185 ? -41.218 -23.956 -6.835 1.00 40.04 185 GLU B CA 1
ATOM 2358 C C . GLU B 1 185 ? -42.452 -24.831 -6.597 1.00 40.77 185 GLU B C 1
ATOM 2359 O O . GLU B 1 185 ? -43.216 -24.595 -5.651 1.00 36.88 185 GLU B O 1
ATOM 2365 N N . ALA B 1 186 ? -42.678 -25.836 -7.456 1.00 41.07 186 ALA B N 1
ATOM 2366 C CA . ALA B 1 186 ? -43.819 -26.729 -7.260 1.00 39.32 186 ALA B CA 1
ATOM 2367 C C . ALA B 1 186 ? -43.638 -27.623 -6.034 1.00 41.68 186 ALA B C 1
ATOM 2368 O O . ALA B 1 186 ? -44.632 -28.014 -5.415 1.00 37.61 186 ALA B O 1
ATOM 2370 N N . ILE B 1 187 ? -42.394 -27.937 -5.651 1.00 40.55 187 ILE B N 1
ATOM 2371 C CA . ILE B 1 187 ? -42.172 -28.775 -4.472 1.00 41.12 187 ILE B CA 1
ATOM 2372 C C . ILE B 1 187 ? -42.480 -28.006 -3.185 1.00 42.51 187 ILE B C 1
ATOM 2373 O O . ILE B 1 187 ? -43.045 -28.568 -2.236 1.00 42.98 187 ILE B O 1
ATOM 2378 N N . LYS B 1 188 ? -42.109 -26.719 -3.115 1.00 40.55 188 LYS B N 1
ATOM 2379 C CA . LYS B 1 188 ? -42.466 -25.923 -1.936 1.00 40.75 188 LYS B CA 1
ATOM 2380 C C . LYS B 1 188 ? -43.981 -25.732 -1.808 1.00 42.83 188 LYS B C 1
ATOM 2381 O O . LYS B 1 188 ? -44.481 -25.490 -0.702 1.00 42.50 188 LYS B O 1
ATOM 2387 N N . GLN B 1 189 ? -44.707 -25.838 -2.918 1.00 40.37 189 GLN B N 1
ATOM 2388 C CA . GLN B 1 189 ? -46.162 -25.747 -2.926 1.00 43.28 189 GLN B CA 1
ATOM 2389 C C . GLN B 1 189 ? -46.786 -26.980 -2.273 1.00 43.69 189 GLN B C 1
ATOM 2390 O O . GLN B 1 189 ? -46.406 -28.104 -2.595 1.00 41.88 189 GLN B O 1
ATOM 2396 N N . PRO B 1 190 ? -47.754 -26.812 -1.372 1.00 49.93 190 PRO B N 1
ATOM 2397 C CA . PRO B 1 190 ? -48.410 -27.985 -0.774 1.00 40.73 190 PRO B CA 1
ATOM 2398 C C . PRO B 1 190 ? -49.425 -28.644 -1.699 1.00 37.44 190 PRO B C 1
ATOM 2399 O O . PRO B 1 190 ? -50.063 -27.993 -2.530 1.00 39.94 190 PRO B O 1
ATOM 2403 N N . ALA B 1 191 ? -49.584 -29.961 -1.510 1.00 37.44 191 ALA B N 1
ATOM 2404 C CA . ALA B 1 191 ? -50.590 -30.757 -2.212 1.00 41.54 191 ALA B CA 1
ATOM 2405 C C . ALA B 1 191 ? -52.015 -30.361 -1.802 1.00 48.75 191 ALA B C 1
ATOM 2406 O O . ALA B 1 191 ? -52.231 -29.847 -0.699 1.00 38.38 191 ALA B O 1
ATOM 2408 N N . PRO B 1 192 ? -53.023 -30.619 -2.679 1.00 55.32 192 PRO B N 1
ATOM 2409 C CA . PRO B 1 192 ? -54.437 -30.305 -2.381 1.00 51.21 192 PRO B CA 1
ATOM 2410 C C . PRO B 1 192 ? -55.004 -31.121 -1.215 1.00 56.07 192 PRO B C 1
ATOM 2411 O O . PRO B 1 192 ? -54.759 -32.333 -1.150 1.00 59.47 192 PRO B O 1
#